Protein AF-A0A074WGR1-F1 (afdb_monomer_lite)

pLDDT: mean 73.25, std 24.52, range [24.06, 98.0]

InterPro domains:
  IPR010895 CHRD [PF07452] (72-210)
  IPR010895 CHRD [SM00754] (67-211)

Foldseek 3Di:
DDPDDPDDDDCPPPCPDDDDPPFPPPPPLQDAPVPGPVPPPLCPFPAQPPDQPQQPPPVPDPDTFSDKFWWKWAQQQFDDFLHGDGAAPPKIKIWIWGHDQVQLKIWIKIKIAQDDADFDALWPGFKFKAFAARSGGGAGQAHFDWFPDPDPRMGIGTDMDHDPHFGRHDRPRHGSNVVPGPVSCSRRQNRMKIFGAHPVGHSGNIITGRD

Structure (mmCIF, N/CA/C/O backbone):
data_AF-A0A074WGR1-F1
#
_entry.id   AF-A0A074WGR1-F1
#
loop_
_atom_site.group_PDB
_atom_site.id
_atom_site.type_symbol
_atom_site.label_atom_id
_atom_site.label_alt_id
_atom_site.label_comp_id
_atom_site.label_asym_id
_atom_site.label_entity_id
_atom_site.label_seq_id
_atom_site.pdbx_PDB_ins_code
_atom_site.Cartn_x
_atom_site.Cartn_y
_atom_site.Cartn_z
_atom_site.occupancy
_atom_site.B_iso_or_equiv
_atom_site.auth_seq_id
_atom_site.auth_comp_id
_atom_site.auth_asym_id
_atom_site.auth_atom_id
_atom_site.pdbx_PDB_model_num
ATOM 1 N N . GLY A 1 1 ? 25.697 9.527 23.028 1.00 27.89 1 GLY A N 1
ATOM 2 C CA . GLY A 1 1 ? 25.339 10.571 22.051 1.00 27.89 1 GLY A CA 1
ATOM 3 C C . GLY A 1 1 ? 25.754 10.076 20.689 1.00 27.89 1 GLY A C 1
ATOM 4 O O . GLY A 1 1 ? 26.792 9.446 20.611 1.00 27.89 1 GLY A O 1
ATOM 5 N N . GLY A 1 2 ? 25.001 10.224 19.618 1.00 27.83 2 GLY A N 1
ATOM 6 C CA . GLY A 1 2 ? 23.681 10.795 19.385 1.00 27.83 2 GLY A CA 1
ATOM 7 C C . GLY A 1 2 ? 23.315 10.339 17.971 1.00 27.83 2 GLY A C 1
ATOM 8 O O . GLY A 1 2 ? 24.198 10.235 17.124 1.00 27.83 2 GLY A O 1
ATOM 9 N N . TRP A 1 3 ? 22.060 9.971 17.734 1.00 24.06 3 TRP A N 1
ATOM 10 C CA . TRP A 1 3 ? 21.602 9.656 16.385 1.00 24.06 3 TRP A CA 1
ATOM 11 C C . TRP A 1 3 ? 21.526 10.970 15.611 1.00 24.06 3 TRP A C 1
ATOM 13 O O . TRP A 1 3 ? 20.711 11.831 15.940 1.00 24.06 3 TRP A O 1
ATOM 23 N N . GLU A 1 4 ? 22.416 11.156 14.639 1.00 27.33 4 GLU A N 1
ATOM 24 C CA . GLU A 1 4 ? 22.360 12.314 13.756 1.00 27.33 4 GLU A CA 1
ATOM 25 C C . GLU A 1 4 ? 21.139 12.192 12.840 1.00 27.33 4 GLU A C 1
ATOM 27 O O . GLU A 1 4 ? 20.970 11.237 12.082 1.00 27.33 4 GLU A O 1
ATOM 32 N N . SER A 1 5 ? 20.260 13.183 12.967 1.00 27.39 5 SER A N 1
ATOM 33 C CA . SER A 1 5 ? 19.140 13.456 12.078 1.00 27.39 5 SER A CA 1
ATOM 34 C C . SER A 1 5 ? 19.635 13.577 10.635 1.00 27.39 5 SER A C 1
ATOM 36 O O . SER A 1 5 ? 20.282 14.567 10.282 1.00 27.39 5 SER A O 1
ATOM 38 N N . ILE A 1 6 ? 19.283 12.614 9.778 1.00 32.25 6 ILE A N 1
ATOM 39 C CA . ILE A 1 6 ? 19.408 12.784 8.327 1.00 32.25 6 ILE A CA 1
ATOM 40 C C . ILE A 1 6 ? 18.452 13.907 7.931 1.00 32.25 6 ILE A C 1
ATOM 42 O O . ILE A 1 6 ? 17.230 13.765 7.947 1.00 32.25 6 ILE A O 1
ATOM 46 N N . THR A 1 7 ? 19.039 15.054 7.616 1.00 26.03 7 THR A N 1
ATOM 47 C CA . THR A 1 7 ? 18.311 16.231 7.157 1.00 26.03 7 THR A CA 1
ATOM 48 C C . THR A 1 7 ? 18.199 16.118 5.644 1.00 26.03 7 THR A C 1
ATOM 50 O O . THR A 1 7 ? 19.212 16.143 4.947 1.00 26.03 7 THR A O 1
ATOM 53 N N . TYR A 1 8 ? 16.982 15.962 5.123 1.00 29.75 8 TYR A N 1
ATOM 54 C CA . TYR A 1 8 ? 16.767 15.996 3.677 1.00 29.75 8 TYR A CA 1
ATOM 55 C C . TYR A 1 8 ? 17.061 17.410 3.141 1.00 29.75 8 TYR A C 1
ATOM 57 O O . TYR A 1 8 ? 16.648 18.390 3.773 1.00 29.75 8 TYR A O 1
ATOM 65 N N . PRO A 1 9 ? 17.757 17.553 1.996 1.00 27.28 9 PRO A N 1
ATOM 66 C CA . PRO A 1 9 ? 18.053 18.858 1.419 1.00 27.28 9 PRO A CA 1
ATOM 67 C C . PRO A 1 9 ? 16.773 19.650 1.141 1.00 27.28 9 PRO A C 1
ATOM 69 O O . PRO A 1 9 ? 15.802 19.132 0.586 1.00 27.28 9 PRO A O 1
ATOM 72 N N . LYS A 1 10 ? 16.777 20.938 1.491 1.00 26.89 10 LYS A N 1
ATOM 73 C CA . LYS A 1 10 ? 15.697 21.867 1.140 1.00 26.89 10 LYS A CA 1
ATOM 74 C C . LYS A 1 10 ? 15.632 21.978 -0.392 1.00 26.89 10 LYS A C 1
ATOM 76 O O . LYS A 1 10 ? 16.552 22.522 -0.993 1.00 26.89 10 LYS A O 1
ATOM 81 N N . GLY A 1 11 ? 14.566 21.454 -1.006 1.00 31.55 11 GLY A N 1
ATOM 82 C CA . GLY A 1 11 ? 14.341 21.528 -2.460 1.00 31.55 11 GLY A CA 1
ATOM 83 C C . GLY A 1 11 ? 14.111 20.198 -3.191 1.00 31.55 11 GLY A C 1
ATOM 84 O O . GLY A 1 11 ? 13.934 20.220 -4.405 1.00 31.55 11 GLY A O 1
ATOM 85 N N . THR A 1 12 ? 14.040 19.054 -2.501 1.00 36.59 12 THR A N 1
ATOM 86 C CA . THR A 1 12 ? 13.835 17.717 -3.110 1.00 36.59 12 THR A CA 1
ATOM 87 C C . THR A 1 12 ? 12.481 17.488 -3.805 1.00 36.59 12 THR A C 1
ATOM 89 O O . THR A 1 12 ? 12.245 16.398 -4.312 1.00 36.59 12 THR A O 1
ATOM 92 N N . GLY A 1 13 ? 11.611 18.501 -3.884 1.00 32.47 13 GLY A N 1
ATOM 93 C CA . GLY A 1 13 ? 10.367 18.465 -4.666 1.00 32.47 13 GLY A CA 1
ATOM 94 C C . GLY A 1 13 ? 10.268 19.516 -5.778 1.00 32.47 13 GLY A C 1
ATOM 95 O O . GLY A 1 13 ? 9.250 19.564 -6.454 1.00 32.47 13 GLY A O 1
ATOM 96 N N . ALA A 1 14 ? 11.277 20.376 -5.968 1.00 28.50 14 ALA A N 1
ATOM 97 C CA . ALA A 1 14 ? 11.154 21.551 -6.843 1.00 28.50 14 ALA A CA 1
ATOM 98 C C . ALA A 1 14 ? 11.773 21.386 -8.244 1.00 28.50 14 ALA A C 1
ATOM 100 O O . ALA A 1 14 ? 11.631 22.284 -9.062 1.00 28.50 14 ALA A O 1
ATOM 101 N N . ASN A 1 15 ? 12.437 20.262 -8.536 1.00 29.91 15 ASN A N 1
ATOM 102 C CA . ASN A 1 15 ? 13.003 19.961 -9.859 1.00 29.91 15 ASN A CA 1
ATOM 103 C C . ASN A 1 15 ? 12.847 18.470 -10.219 1.00 29.91 15 ASN A C 1
ATOM 105 O O . ASN A 1 15 ? 13.778 17.838 -10.720 1.00 29.91 15 ASN A O 1
ATOM 109 N N . LEU A 1 16 ? 11.681 17.877 -9.936 1.00 33.62 16 LEU A N 1
ATOM 110 C CA . LEU A 1 16 ? 11.299 16.625 -10.591 1.00 33.62 16 LEU A CA 1
ATOM 111 C C . LEU A 1 16 ? 10.987 16.976 -12.046 1.00 33.62 16 LEU A C 1
ATOM 113 O O . LEU A 1 16 ? 9.959 17.581 -12.337 1.00 33.62 16 LEU A O 1
ATOM 117 N N . HIS A 1 17 ? 11.964 16.687 -12.907 1.00 32.12 17 HIS A N 1
ATOM 118 C CA . HIS A 1 17 ? 11.914 16.842 -14.354 1.00 32.12 17 HIS A CA 1
ATOM 119 C C . HIS A 1 17 ? 10.542 16.458 -14.912 1.00 32.12 17 HIS A C 1
ATOM 121 O O . HIS A 1 17 ? 9.972 15.442 -14.513 1.00 32.12 17 HIS A O 1
ATOM 127 N N . GLU A 1 18 ? 10.058 17.285 -15.838 1.00 34.41 18 GLU A N 1
ATOM 128 C CA . GLU A 1 18 ? 8.850 17.069 -16.629 1.00 34.41 18 GLU A CA 1
ATOM 129 C C . GLU A 1 18 ? 8.674 15.588 -16.984 1.00 34.41 18 GLU A C 1
ATOM 131 O O . GLU A 1 18 ? 9.585 14.938 -17.510 1.00 34.41 18 GLU A O 1
ATOM 136 N N . TYR A 1 19 ? 7.495 15.061 -16.655 1.00 33.12 19 TYR A N 1
ATOM 137 C CA . TYR A 1 19 ? 7.095 13.709 -17.010 1.00 33.12 19 TYR A CA 1
ATOM 138 C C . TYR A 1 19 ? 7.294 13.483 -18.520 1.00 33.12 19 TYR A C 1
ATOM 140 O O . TYR A 1 19 ? 7.014 14.378 -19.321 1.00 33.12 19 TYR A O 1
ATOM 148 N N . PRO A 1 20 ? 7.740 12.292 -18.960 1.00 32.25 20 PRO A N 1
ATOM 149 C CA . PRO A 1 20 ? 7.649 11.931 -20.366 1.00 32.25 20 PRO A CA 1
ATOM 150 C C . PRO A 1 20 ? 6.196 12.073 -20.822 1.00 32.25 20 PRO A C 1
ATOM 152 O O . PRO A 1 20 ? 5.297 11.493 -20.198 1.00 32.25 20 PRO A O 1
ATOM 155 N N . LYS A 1 21 ? 5.978 12.823 -21.909 1.00 31.09 21 LYS A N 1
ATOM 156 C CA . LYS A 1 21 ? 4.638 13.088 -22.442 1.00 31.09 21 LYS A CA 1
ATOM 157 C C . LYS A 1 21 ? 3.818 11.798 -22.547 1.00 31.09 21 LYS A C 1
ATOM 159 O O . LYS A 1 21 ? 4.234 10.860 -23.227 1.00 31.09 21 LYS A O 1
ATOM 164 N N . GLY A 1 22 ? 2.669 11.749 -21.871 1.00 33.59 22 GLY A N 1
ATOM 165 C CA . GLY A 1 22 ? 1.785 10.574 -21.823 1.00 33.59 22 GLY A CA 1
ATOM 166 C C . GLY A 1 22 ? 2.019 9.569 -20.680 1.00 33.59 22 GLY A C 1
ATOM 167 O O . GLY A 1 22 ? 1.288 8.581 -20.600 1.00 33.59 22 GLY A O 1
ATOM 168 N N . THR A 1 23 ? 2.964 9.808 -19.764 1.00 36.94 23 THR A N 1
ATOM 169 C CA . THR A 1 23 ? 3.148 9.005 -18.536 1.00 36.94 23 THR A CA 1
ATOM 170 C C . THR A 1 23 ? 2.839 9.853 -17.303 1.00 36.94 23 THR A C 1
ATOM 172 O O . THR A 1 23 ? 3.484 10.860 -17.062 1.00 36.94 23 THR A O 1
ATOM 175 N N . GLY A 1 24 ? 1.797 9.507 -16.541 1.00 37.84 24 GLY A N 1
ATOM 176 C CA . GLY A 1 24 ? 1.377 10.278 -15.357 1.00 37.84 24 GLY A CA 1
ATOM 177 C C . GLY A 1 24 ? 0.663 11.613 -15.642 1.00 37.84 24 GLY A C 1
ATOM 178 O O . GLY A 1 24 ? -0.174 12.008 -14.844 1.00 37.84 24 GLY A O 1
ATOM 179 N N . GLU A 1 25 ? 0.879 12.250 -16.798 1.00 34.62 25 GLU A N 1
ATOM 180 C CA . GLU A 1 25 ? 0.178 13.484 -17.224 1.00 34.62 25 GLU A CA 1
ATOM 181 C C . GLU A 1 25 ? -1.335 13.302 -17.454 1.00 34.62 25 GLU A C 1
ATOM 183 O O . GLU A 1 25 ? -2.096 14.263 -17.396 1.00 34.62 25 GLU A O 1
ATOM 188 N N . ASN A 1 26 ? -1.774 12.061 -17.695 1.00 32.56 26 ASN A N 1
ATOM 189 C CA . ASN A 1 26 ? -3.186 11.686 -17.840 1.00 32.56 26 ASN A CA 1
ATOM 190 C C . ASN A 1 26 ? -3.789 11.092 -16.558 1.00 32.56 26 ASN A C 1
ATOM 192 O O . ASN A 1 26 ? -4.922 10.606 -16.592 1.00 32.56 26 ASN A O 1
ATOM 196 N N . LEU A 1 27 ? -3.079 11.136 -15.421 1.00 36.38 27 LEU A N 1
ATOM 197 C CA . LEU A 1 27 ? -3.757 11.097 -14.128 1.00 36.38 27 LEU A CA 1
ATOM 198 C C . LEU A 1 27 ? -4.458 12.449 -14.002 1.00 36.38 27 LEU A C 1
ATOM 200 O O . LEU A 1 27 ? -3.957 13.358 -13.345 1.00 36.38 27 LEU A O 1
ATOM 204 N N . HIS A 1 28 ? -5.578 12.598 -14.722 1.00 30.95 28 HIS A N 1
ATOM 205 C CA . HIS A 1 28 ? -6.502 13.701 -14.527 1.00 30.95 28 HIS A CA 1
ATOM 206 C C . HIS A 1 28 ? -6.636 13.901 -13.021 1.00 30.95 28 HIS A C 1
ATOM 208 O O . HIS A 1 28 ? -6.731 12.907 -12.291 1.00 30.95 28 HIS A O 1
ATOM 214 N N . GLU A 1 29 ? -6.643 15.156 -12.560 1.00 36.91 29 GLU A N 1
ATOM 215 C CA . GLU A 1 29 ? -7.228 15.463 -11.259 1.00 36.91 29 GLU A CA 1
ATOM 216 C C . GLU A 1 29 ? -8.460 14.576 -11.121 1.00 36.91 29 GLU A C 1
ATOM 218 O O . GLU A 1 29 ? -9.365 14.634 -11.961 1.00 36.91 29 GLU A O 1
ATOM 223 N N . TYR A 1 30 ? -8.424 13.649 -10.160 1.00 38.25 30 TYR A N 1
ATOM 224 C CA . TYR A 1 30 ? -9.552 12.767 -9.927 1.00 38.25 30 TYR A CA 1
ATOM 225 C C . TYR A 1 30 ? -10.650 13.676 -9.402 1.00 38.25 30 TYR A C 1
ATOM 227 O O . TYR A 1 30 ? -10.734 13.959 -8.204 1.00 38.25 30 TYR A O 1
ATOM 235 N N . ASN A 1 31 ? -11.441 14.206 -10.333 1.00 34.22 31 ASN A N 1
ATOM 236 C CA . ASN A 1 31 ? -12.617 14.981 -10.030 1.00 34.22 31 ASN A CA 1
ATOM 237 C C . ASN A 1 31 ? -13.446 14.098 -9.120 1.00 34.22 31 ASN A C 1
ATOM 239 O O . ASN A 1 31 ? -13.766 12.957 -9.471 1.00 34.22 31 ASN A O 1
ATOM 243 N N . ALA A 1 32 ? -13.706 14.600 -7.915 1.00 31.77 32 ALA A N 1
ATOM 244 C CA . ALA A 1 32 ? -14.539 13.870 -6.989 1.00 31.77 32 ALA A CA 1
ATOM 245 C C . ALA A 1 32 ? -15.850 13.521 -7.719 1.00 31.77 32 ALA A C 1
ATOM 247 O O . ALA A 1 32 ? -16.348 14.348 -8.495 1.00 31.77 32 ALA A O 1
ATOM 248 N N . PRO A 1 33 ? -16.404 12.315 -7.519 1.00 38.00 33 PRO A N 1
ATOM 249 C CA . PRO A 1 33 ? -17.689 11.964 -8.107 1.00 38.00 33 PRO A CA 1
ATOM 250 C C . PRO A 1 33 ? -18.743 13.026 -7.742 1.00 38.00 33 PRO A C 1
ATOM 252 O O . PRO A 1 33 ? -18.585 13.704 -6.719 1.00 38.00 33 PRO A O 1
ATOM 255 N N . PRO A 1 34 ? -19.802 13.213 -8.554 1.00 35.00 34 PRO A N 1
ATOM 256 C CA . PRO A 1 34 ? -20.826 14.220 -8.284 1.00 35.00 34 PRO A CA 1
ATOM 257 C C . PRO A 1 34 ? -21.348 14.114 -6.841 1.00 35.00 34 PRO A C 1
ATOM 259 O O . PRO A 1 34 ? -21.958 13.112 -6.488 1.00 35.00 34 PRO A O 1
ATOM 262 N N . GLY A 1 35 ? -21.082 15.135 -6.013 1.00 39.84 35 GLY A N 1
ATOM 263 C CA .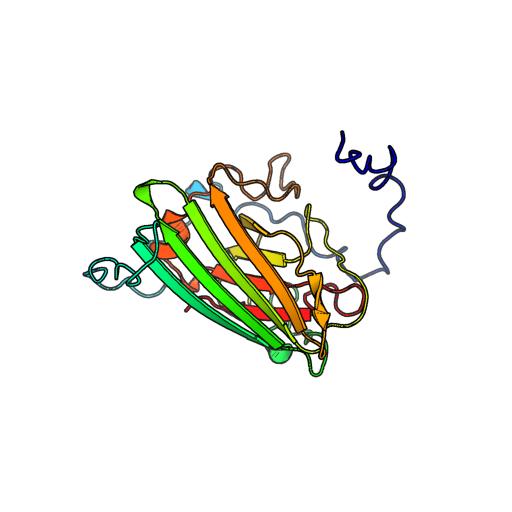 GLY A 1 35 ? -21.409 15.153 -4.576 1.00 39.84 35 GLY A CA 1
ATOM 264 C C . GLY A 1 35 ? -20.225 14.944 -3.612 1.00 39.84 35 GLY A C 1
ATOM 265 O O . GLY A 1 35 ? -20.403 15.012 -2.398 1.00 39.84 35 GLY A O 1
ATOM 266 N N . GLY A 1 36 ? -19.007 14.737 -4.119 1.00 42.28 36 GLY A N 1
ATOM 267 C CA . GLY A 1 36 ? -17.807 14.514 -3.308 1.00 42.28 36 GLY A CA 1
ATOM 268 C C . GLY A 1 36 ? -17.636 13.055 -2.871 1.00 42.28 36 GLY A C 1
ATOM 269 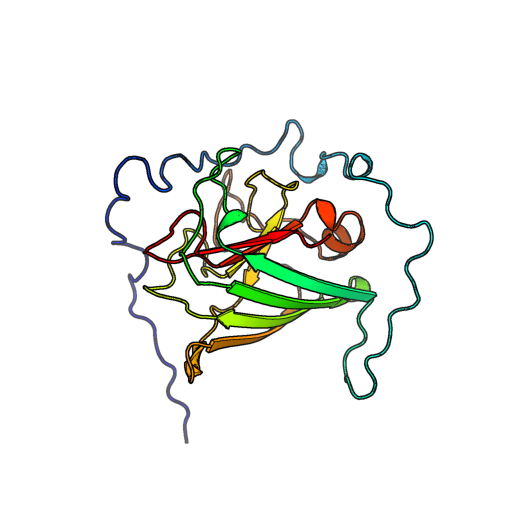O O . GLY A 1 36 ? -18.562 12.253 -2.949 1.00 42.28 36 GLY A O 1
ATOM 270 N N . TRP A 1 37 ? -16.456 12.687 -2.367 1.00 42.66 37 TRP A N 1
ATOM 271 C CA . TRP A 1 37 ? -16.169 11.306 -1.936 1.00 42.66 37 TRP A CA 1
ATOM 272 C C . TRP A 1 37 ? -17.106 10.801 -0.825 1.00 42.66 37 TRP A C 1
ATOM 274 O O . TRP A 1 37 ? -17.446 9.628 -0.795 1.00 42.66 37 TRP A O 1
ATOM 284 N N . GLY A 1 38 ? -17.625 11.695 0.023 1.00 44.56 38 GLY A N 1
ATOM 285 C CA . GLY A 1 38 ? -18.628 11.348 1.038 1.00 44.56 38 GLY A CA 1
ATOM 286 C C . GLY A 1 38 ? -20.019 10.992 0.489 1.00 44.56 38 GLY A C 1
ATOM 287 O O . GLY A 1 38 ? -20.862 10.541 1.257 1.00 44.56 38 GLY A O 1
ATOM 288 N N . SER A 1 39 ? -20.269 11.200 -0.809 1.00 43.16 39 SER A N 1
ATOM 289 C CA . SER A 1 39 ? -21.547 10.900 -1.476 1.00 43.16 39 SER A CA 1
ATOM 290 C C . SER A 1 39 ? -21.542 9.593 -2.271 1.00 43.16 39 SER A C 1
ATOM 292 O O . SER A 1 39 ? -22.579 9.194 -2.803 1.00 43.16 39 SER A O 1
ATOM 294 N N . VAL A 1 40 ? -20.389 8.919 -2.361 1.00 45.03 40 VAL A N 1
ATOM 295 C CA . VAL A 1 40 ? -20.292 7.619 -3.025 1.00 45.03 40 VAL A CA 1
ATOM 296 C C . VAL A 1 40 ? -21.126 6.616 -2.234 1.00 45.03 40 VAL A C 1
ATOM 298 O O . VAL A 1 40 ? -20.909 6.396 -1.045 1.00 45.03 40 VAL A O 1
ATOM 301 N N . ASP A 1 41 ? -22.106 6.008 -2.898 1.00 50.34 41 ASP A N 1
ATOM 302 C CA . ASP A 1 41 ? -22.917 4.948 -2.309 1.00 50.34 41 ASP A CA 1
ATOM 303 C C . ASP A 1 41 ? -22.111 3.642 -2.258 1.00 50.34 41 ASP A C 1
ATOM 305 O O . ASP A 1 41 ? -22.173 2.787 -3.146 1.00 50.34 41 ASP A O 1
ATOM 309 N N . TYR A 1 42 ? -21.332 3.507 -1.186 1.00 47.16 42 TYR A N 1
ATOM 310 C CA . TYR A 1 42 ? -20.487 2.352 -0.887 1.00 47.16 42 TYR A CA 1
ATOM 311 C C . TYR A 1 42 ? -21.265 1.039 -0.695 1.00 47.16 42 TYR A C 1
ATOM 313 O O . TYR A 1 42 ? -20.643 -0.013 -0.575 1.00 47.16 42 TYR A O 1
ATOM 321 N N . SER A 1 43 ? -22.605 1.071 -0.687 1.00 43.91 43 SER A N 1
ATOM 322 C CA . SER A 1 43 ? -23.456 -0.120 -0.555 1.00 43.91 43 SER A CA 1
ATOM 323 C C . SER A 1 43 ? -23.661 -0.896 -1.865 1.00 43.91 43 SER A C 1
ATOM 325 O O . SER A 1 43 ? -24.240 -1.981 -1.849 1.00 43.91 43 SER A O 1
ATOM 327 N N . LYS A 1 44 ? -23.170 -0.370 -3.000 1.00 43.81 44 LYS A N 1
ATOM 328 C CA . LYS A 1 44 ? -23.286 -1.007 -4.328 1.00 43.81 44 LYS A CA 1
ATOM 329 C C . LYS A 1 44 ? -22.084 -1.871 -4.737 1.00 43.81 44 LYS A C 1
ATOM 331 O O . LYS A 1 44 ? -22.145 -2.527 -5.776 1.00 43.81 44 LYS A O 1
ATOM 336 N N . GLY A 1 45 ? -21.015 -1.904 -3.937 1.00 39.12 45 GLY A N 1
ATOM 337 C CA . GLY A 1 45 ? -20.021 -2.983 -3.982 1.00 39.12 45 GLY A CA 1
ATOM 338 C C . GLY A 1 45 ? -20.614 -4.236 -3.338 1.00 39.12 45 GLY A C 1
ATOM 339 O O . GLY A 1 45 ? -21.379 -4.109 -2.386 1.00 39.12 45 GLY A O 1
ATOM 340 N N . GLY A 1 46 ? -20.333 -5.423 -3.888 1.00 40.44 46 GLY A N 1
ATOM 341 C CA . GLY A 1 46 ? -20.936 -6.692 -3.458 1.00 40.44 46 GLY A CA 1
ATOM 342 C C . GLY A 1 46 ? -21.048 -6.817 -1.935 1.00 40.44 46 GLY A C 1
ATOM 343 O O . GLY A 1 46 ? -20.109 -6.487 -1.216 1.00 40.44 46 GLY A O 1
ATOM 344 N N . ALA A 1 47 ? -22.225 -7.246 -1.471 1.00 34.28 47 ALA A N 1
ATOM 345 C CA . ALA A 1 47 ? -22.638 -7.186 -0.074 1.00 34.28 47 ALA A CA 1
ATOM 346 C C . ALA A 1 47 ? -21.540 -7.637 0.906 1.00 34.28 47 ALA A C 1
ATOM 348 O O . ALA A 1 47 ? -21.044 -8.763 0.829 1.00 34.28 47 ALA A O 1
ATOM 349 N N . ALA A 1 48 ? -21.216 -6.763 1.862 1.00 38.56 48 ALA A N 1
ATOM 350 C CA . ALA A 1 48 ? -20.423 -7.119 3.028 1.00 38.56 48 ALA A CA 1
ATOM 351 C C . ALA A 1 48 ? -21.099 -8.285 3.784 1.00 38.56 48 ALA A C 1
ATOM 353 O O . ALA A 1 48 ? -22.331 -8.312 3.896 1.00 38.56 48 ALA A O 1
ATOM 354 N N . PRO A 1 49 ? -20.339 -9.262 4.311 1.00 36.22 49 PRO A N 1
ATOM 355 C CA . PRO A 1 49 ? -20.916 -10.362 5.073 1.00 36.22 49 PRO A CA 1
ATOM 356 C C . PRO A 1 49 ? -21.670 -9.832 6.302 1.00 36.22 49 PRO A C 1
ATOM 358 O O . PRO A 1 49 ? -21.168 -8.992 7.043 1.00 36.22 49 PRO A O 1
ATOM 361 N N . ALA A 1 50 ? -22.876 -10.360 6.544 1.00 38.94 50 ALA A N 1
ATOM 362 C CA . ALA A 1 50 ? -23.796 -9.915 7.603 1.00 38.94 50 ALA A CA 1
ATOM 363 C C . ALA A 1 50 ? -23.254 -10.069 9.042 1.00 38.94 50 ALA A C 1
ATOM 365 O O . ALA A 1 50 ? -23.872 -9.595 9.995 1.00 38.94 50 ALA A O 1
ATOM 366 N N . LYS A 1 51 ? -22.107 -10.735 9.209 1.00 30.92 51 LYS A N 1
ATOM 367 C CA . LYS A 1 51 ? -21.321 -10.767 10.441 1.00 30.92 51 LYS A CA 1
ATOM 368 C C . LYS A 1 51 ? -19.842 -10.691 10.082 1.00 30.92 51 LYS A C 1
ATOM 370 O O . LYS A 1 51 ? -19.323 -11.606 9.443 1.00 30.92 51 LYS A O 1
ATOM 375 N N . CYS A 1 52 ? -19.169 -9.637 10.535 1.00 32.34 52 CYS A N 1
ATOM 376 C CA . CYS A 1 52 ? -17.717 -9.662 10.655 1.00 32.34 52 CYS A CA 1
ATOM 377 C C . CYS A 1 52 ? -17.372 -10.757 11.679 1.00 32.34 52 CYS A C 1
ATOM 379 O O . CYS A 1 52 ? -17.933 -10.729 12.780 1.00 32.34 52 CYS A O 1
ATOM 381 N N . PRO A 1 53 ? -16.532 -11.752 11.346 1.00 36.41 53 PRO A N 1
ATOM 382 C CA . PRO A 1 53 ? -16.031 -12.676 12.352 1.00 36.41 53 PRO A CA 1
ATOM 383 C C . PRO A 1 53 ? -15.332 -11.876 13.453 1.00 36.41 53 PRO A C 1
ATOM 385 O O . PRO A 1 53 ? -14.724 -10.840 13.186 1.00 36.41 53 PRO A O 1
ATOM 388 N N . GLU A 1 54 ? -15.456 -12.346 14.692 1.00 38.88 54 GLU A N 1
ATOM 389 C CA . GLU A 1 54 ? -14.767 -11.752 15.831 1.00 38.88 54 GLU A CA 1
ATOM 390 C C . GLU A 1 54 ? -13.273 -11.662 15.493 1.00 38.88 54 GLU A C 1
ATOM 392 O O . GLU A 1 54 ? -12.650 -12.670 15.152 1.00 38.88 54 GLU A O 1
ATOM 397 N N . ALA A 1 55 ? -12.749 -10.434 15.509 1.00 40.88 55 ALA A N 1
ATOM 398 C CA . ALA A 1 55 ? -11.347 -10.082 15.335 1.00 40.88 55 ALA A CA 1
ATOM 399 C C . ALA A 1 55 ? -10.421 -11.183 15.879 1.00 40.88 55 ALA A C 1
ATOM 401 O O . ALA A 1 55 ? -10.312 -11.317 17.105 1.00 40.88 55 ALA A O 1
ATOM 402 N N . PRO A 1 56 ? -9.739 -11.987 15.039 1.00 39.66 56 PRO A N 1
ATOM 403 C CA . PRO A 1 56 ? -8.807 -12.957 15.572 1.00 39.66 56 PRO A CA 1
ATOM 404 C C . PRO A 1 56 ? -7.680 -12.177 16.249 1.00 39.66 56 PRO A C 1
ATOM 406 O O . PRO A 1 56 ? -6.885 -11.491 15.599 1.00 39.66 56 PRO A O 1
ATOM 409 N N . LYS A 1 57 ? -7.600 -12.270 17.582 1.00 42.81 57 LYS A N 1
ATOM 410 C CA . LYS A 1 57 ? -6.373 -11.935 18.301 1.00 42.81 57 LYS A CA 1
ATOM 411 C C . LYS A 1 57 ? -5.290 -12.830 17.711 1.00 42.81 57 LYS A C 1
ATOM 413 O O . LYS A 1 57 ? -5.289 -14.033 17.963 1.00 42.81 57 LYS A O 1
ATOM 418 N N . MET A 1 58 ? -4.382 -12.270 16.913 1.00 44.38 58 MET A N 1
ATOM 419 C CA . MET A 1 58 ? -3.156 -12.982 16.573 1.00 44.38 58 MET A CA 1
ATOM 420 C C . MET A 1 58 ? -2.471 -13.322 17.896 1.00 44.38 58 MET A C 1
ATOM 422 O O . MET A 1 58 ? -2.098 -12.418 18.646 1.00 44.38 58 MET A O 1
ATOM 426 N N . ALA A 1 59 ? -2.375 -14.612 18.220 1.00 40.44 59 ALA A N 1
ATOM 427 C CA . ALA A 1 59 ? -1.755 -15.063 19.457 1.00 40.44 59 ALA A CA 1
ATOM 428 C C . ALA A 1 59 ? -0.338 -14.467 19.558 1.00 40.44 59 ALA A C 1
ATOM 430 O O . ALA A 1 59 ? 0.499 -14.707 18.692 1.00 40.44 59 ALA A O 1
ATOM 431 N N . GLY A 1 60 ? -0.099 -13.643 20.585 1.00 43.72 60 GLY A N 1
ATOM 432 C CA . GLY A 1 60 ? 1.178 -12.951 20.803 1.00 43.72 60 GLY A CA 1
ATOM 433 C C . GLY A 1 60 ? 1.301 -11.535 20.216 1.00 43.72 60 GLY A C 1
ATOM 434 O O . GLY A 1 60 ? 2.338 -10.908 20.413 1.00 43.72 60 GLY A O 1
ATOM 435 N N . SER A 1 61 ? 0.280 -10.996 19.540 1.00 47.69 61 SER A N 1
ATOM 436 C CA . SER A 1 61 ? 0.266 -9.589 19.107 1.00 47.69 61 SER A CA 1
ATOM 437 C C . SER A 1 61 ? -0.197 -8.669 20.249 1.00 47.69 61 SER A C 1
ATOM 439 O O . SER A 1 61 ? -1.248 -8.935 20.837 1.00 47.69 61 SER A O 1
ATOM 441 N N . PRO A 1 62 ? 0.508 -7.558 20.550 1.00 56.31 62 PRO A N 1
ATOM 442 C CA . PRO A 1 62 ? 0.002 -6.540 21.475 1.00 56.31 62 PRO A CA 1
ATOM 443 C C . PRO A 1 62 ? -1.169 -5.734 20.876 1.00 56.31 62 PRO A C 1
ATOM 445 O O . PRO A 1 62 ? -1.799 -4.950 21.582 1.00 56.31 62 PRO A O 1
ATOM 448 N N . PHE A 1 63 ? -1.468 -5.921 19.585 1.00 61.78 63 PHE A N 1
ATOM 449 C CA . PHE A 1 63 ? -2.523 -5.221 18.856 1.00 61.78 63 PHE A CA 1
ATOM 450 C C . PHE A 1 63 ? -3.736 -6.126 18.624 1.00 61.78 63 PHE A C 1
ATOM 452 O O . PHE A 1 63 ? -3.591 -7.281 18.213 1.00 61.78 63 PHE A O 1
ATOM 459 N N . THR A 1 64 ? -4.932 -5.575 18.841 1.00 71.38 64 THR A N 1
ATOM 460 C CA . THR A 1 64 ? -6.203 -6.182 18.418 1.00 71.38 64 THR A CA 1
ATOM 461 C C . THR A 1 64 ? -6.576 -5.604 17.060 1.00 71.38 64 THR A C 1
ATOM 463 O O . THR A 1 64 ? -6.585 -4.383 16.915 1.00 71.38 64 THR A O 1
ATOM 466 N N . PHE A 1 65 ? -6.877 -6.456 16.083 1.00 80.81 65 PHE A N 1
ATOM 467 C CA . PHE A 1 65 ? -7.250 -6.046 14.730 1.00 80.81 65 PHE A CA 1
ATOM 468 C C . PHE A 1 65 ? -8.678 -6.483 14.426 1.00 80.81 65 PHE A C 1
ATOM 470 O O . PHE A 1 65 ? -8.992 -7.660 14.558 1.00 80.81 65 PHE A O 1
ATOM 477 N N . THR A 1 66 ? -9.520 -5.548 14.002 1.00 83.88 66 THR A N 1
ATOM 478 C CA . THR A 1 66 ? -10.900 -5.780 13.565 1.00 83.88 66 THR A CA 1
ATOM 479 C C . THR A 1 66 ? -10.966 -6.567 12.256 1.00 83.88 66 THR A C 1
ATOM 481 O O . THR A 1 66 ? -11.921 -7.310 12.040 1.00 83.88 66 THR A O 1
ATOM 484 N N . SER A 1 67 ? -9.933 -6.480 11.412 1.00 83.94 67 SER A N 1
ATOM 485 C CA . SER A 1 67 ? -9.837 -7.236 10.161 1.00 83.94 67 SER A CA 1
ATOM 486 C C . SER A 1 67 ? -8.389 -7.465 9.719 1.00 83.94 67 SER A C 1
ATOM 488 O O . SER A 1 67 ? -7.467 -6.760 10.139 1.00 83.94 67 SER A O 1
ATOM 490 N N . TYR A 1 68 ? -8.196 -8.466 8.853 1.00 86.75 68 TYR A N 1
ATOM 491 C CA . TYR A 1 68 ? -6.917 -8.760 8.208 1.00 86.75 68 TYR A CA 1
ATOM 492 C C . TYR A 1 68 ? -7.109 -9.004 6.715 1.00 86.75 68 TYR A C 1
ATOM 494 O O . TYR A 1 68 ? -8.065 -9.664 6.309 1.00 86.75 68 TYR A O 1
ATOM 502 N N . TYR A 1 69 ? -6.152 -8.532 5.922 1.00 89.12 69 TYR A N 1
ATOM 503 C CA . TYR A 1 69 ? -6.115 -8.705 4.476 1.00 89.12 69 TYR A CA 1
ATOM 504 C C . TYR A 1 69 ? -4.736 -9.192 4.044 1.00 89.12 69 TYR A C 1
ATOM 506 O O . TYR A 1 69 ? -3.710 -8.702 4.520 1.00 89.12 69 TYR A O 1
ATOM 514 N N . GLU A 1 70 ? -4.716 -10.146 3.120 1.00 91.75 70 GLU A N 1
ATOM 515 C CA . GLU A 1 70 ? -3.510 -10.556 2.409 1.00 91.75 70 GLU A CA 1
ATOM 516 C C . GLU A 1 70 ? -3.705 -10.260 0.924 1.00 91.75 70 GLU A C 1
ATOM 518 O O . GLU A 1 70 ? -4.511 -10.899 0.251 1.00 91.75 70 GLU A O 1
ATOM 523 N N . VAL A 1 71 ? -2.957 -9.285 0.414 1.00 93.19 71 VAL A N 1
ATOM 524 C CA . VAL A 1 71 ? -3.025 -8.869 -0.985 1.00 93.19 71 VAL A CA 1
ATOM 525 C C . VAL A 1 71 ? -1.842 -9.443 -1.739 1.00 93.19 71 VAL A C 1
ATOM 527 O O . VAL A 1 71 ? -0.686 -9.146 -1.424 1.00 93.19 71 VAL A O 1
ATOM 530 N N . LYS A 1 72 ? -2.141 -10.234 -2.768 1.00 92.50 72 LYS A N 1
ATOM 531 C CA . LYS A 1 72 ? -1.155 -10.729 -3.729 1.00 92.50 72 LYS A CA 1
ATOM 532 C C . LYS A 1 72 ? -1.152 -9.799 -4.931 1.00 92.50 72 LYS A C 1
ATOM 534 O O . LYS A 1 72 ? -2.065 -9.830 -5.756 1.00 92.50 72 LYS A O 1
ATOM 539 N N . ALA A 1 73 ? -0.136 -8.952 -4.991 1.00 95.56 73 ALA A N 1
ATOM 540 C CA . ALA A 1 73 ? 0.022 -7.972 -6.044 1.00 95.56 73 ALA A CA 1
ATOM 541 C C . ALA A 1 73 ? 0.912 -8.524 -7.156 1.00 95.56 73 ALA A C 1
ATOM 543 O O . ALA A 1 73 ? 2.001 -9.043 -6.896 1.00 95.56 73 ALA A O 1
ATOM 544 N N . THR A 1 74 ? 0.466 -8.397 -8.400 1.00 94.81 74 THR A N 1
ATOM 545 C CA . THR A 1 74 ? 1.208 -8.880 -9.566 1.00 94.81 74 THR A CA 1
ATOM 546 C C . THR A 1 74 ? 1.240 -7.826 -10.676 1.00 94.81 74 THR A C 1
ATOM 548 O O . THR A 1 74 ? 0.418 -6.904 -10.680 1.00 94.81 74 THR A O 1
ATOM 551 N N . PRO A 1 75 ? 2.205 -7.903 -11.608 1.00 93.88 75 PRO A N 1
ATOM 552 C CA . PRO A 1 75 ? 2.348 -6.918 -12.676 1.00 93.88 75 PRO A CA 1
ATOM 553 C C . PRO A 1 75 ? 1.164 -6.912 -13.650 1.00 93.88 75 PRO A C 1
ATOM 555 O O . PRO A 1 75 ? 0.807 -5.866 -14.175 1.00 93.88 75 PRO A O 1
ATOM 558 N N . ASP A 1 76 ? 0.529 -8.055 -13.901 1.00 92.75 76 ASP A N 1
ATOM 559 C CA . ASP A 1 76 ? -0.588 -8.197 -14.847 1.00 92.75 76 ASP A CA 1
ATOM 560 C C . ASP A 1 76 ? -1.874 -7.483 -14.401 1.00 92.75 76 ASP A C 1
ATOM 562 O O . ASP A 1 76 ? -2.749 -7.218 -15.221 1.00 92.75 76 ASP A O 1
ATOM 566 N N . GLN A 1 77 ? -1.972 -7.113 -13.124 1.00 90.31 77 GLN A N 1
ATOM 567 C CA . GLN A 1 77 ? -3.124 -6.399 -12.573 1.00 90.31 77 GLN A CA 1
ATOM 568 C C . GLN A 1 77 ? -3.006 -4.871 -12.694 1.00 90.31 77 GLN A C 1
ATOM 570 O O . GLN A 1 77 ? -3.945 -4.161 -12.334 1.00 90.31 77 GLN A O 1
ATOM 575 N N . VAL A 1 78 ? -1.864 -4.347 -13.156 1.00 89.62 78 VAL A N 1
ATOM 576 C CA . VAL A 1 78 ? -1.605 -2.903 -13.228 1.00 89.62 78 VAL A CA 1
ATOM 577 C C . VAL A 1 78 ? -2.360 -2.269 -14.400 1.00 89.62 78 VAL A C 1
ATOM 579 O O . VAL A 1 78 ? -2.287 -2.728 -15.546 1.00 89.62 78 VAL A O 1
ATOM 582 N N . VAL A 1 79 ? -3.064 -1.177 -14.100 1.00 82.31 79 VAL A N 1
ATOM 583 C CA . VAL A 1 79 ? -3.882 -0.403 -15.040 1.00 82.31 79 VAL A CA 1
ATOM 584 C C . VAL A 1 79 ? -3.575 1.091 -14.921 1.00 82.31 79 VAL A C 1
ATOM 586 O O . VAL A 1 79 ? -3.198 1.572 -13.853 1.00 82.31 79 VAL A O 1
ATOM 589 N N . ASN A 1 80 ? -3.809 1.830 -16.003 1.00 81.75 80 ASN A N 1
ATOM 590 C CA . ASN A 1 80 ? -3.868 3.287 -16.021 1.00 81.75 80 ASN A CA 1
ATOM 591 C C . ASN A 1 80 ? -5.285 3.722 -16.426 1.00 81.75 80 ASN A C 1
ATOM 593 O O . ASN A 1 80 ? -5.713 3.491 -17.561 1.00 81.75 80 ASN A O 1
ATOM 597 N N . GLY A 1 81 ? -6.041 4.286 -15.483 1.00 83.12 81 GLY A N 1
ATOM 598 C CA . GLY A 1 81 ? -7.485 4.448 -15.627 1.00 83.12 81 GLY A CA 1
ATOM 599 C C . GLY A 1 81 ? -8.148 3.073 -15.619 1.00 83.12 81 GLY A C 1
ATOM 600 O O . GLY A 1 81 ? -8.139 2.390 -14.602 1.00 83.12 81 GLY A O 1
ATOM 601 N N . THR A 1 82 ? -8.689 2.646 -16.756 1.00 80.62 82 THR A N 1
ATOM 602 C CA . THR A 1 82 ? -9.225 1.285 -16.954 1.00 80.62 82 THR A CA 1
ATOM 603 C C . THR A 1 82 ? -8.418 0.469 -17.962 1.00 80.62 82 THR A C 1
ATOM 605 O O . THR A 1 82 ? -8.797 -0.650 -18.300 1.00 80.62 82 THR A O 1
ATOM 608 N N . THR A 1 83 ? -7.325 1.028 -18.483 1.00 82.00 83 THR A N 1
ATOM 609 C CA . THR A 1 83 ? -6.507 0.396 -19.520 1.00 82.00 83 THR A CA 1
ATOM 610 C C . THR A 1 83 ? -5.401 -0.431 -18.867 1.00 82.00 83 THR A C 1
ATOM 612 O O . THR A 1 83 ? -4.574 0.148 -18.161 1.00 82.00 83 THR A O 1
ATOM 615 N N . PRO A 1 84 ? -5.326 -1.754 -19.098 1.00 85.94 84 PRO A N 1
ATOM 616 C CA . PRO A 1 84 ? -4.201 -2.564 -18.640 1.00 85.94 84 PRO A CA 1
ATOM 617 C C . PRO A 1 84 ? -2.894 -2.082 -19.264 1.00 85.94 84 PRO A C 1
ATOM 619 O O . PRO A 1 84 ? -2.778 -1.997 -20.485 1.00 85.94 84 PRO A O 1
ATOM 622 N N . THR A 1 85 ? -1.905 -1.774 -18.430 1.00 87.88 85 THR A N 1
ATOM 623 C CA . THR A 1 85 ? -0.556 -1.398 -18.889 1.00 87.88 85 THR A CA 1
ATOM 624 C C . THR A 1 85 ? 0.453 -2.510 -18.655 1.00 87.88 85 THR A C 1
ATOM 626 O O . THR A 1 85 ? 1.504 -2.534 -19.290 1.00 87.88 85 THR A O 1
ATOM 629 N N . GLY A 1 86 ? 0.143 -3.416 -17.724 1.00 88.00 86 GLY A N 1
ATOM 630 C CA . GLY A 1 86 ? 1.150 -4.257 -17.102 1.00 88.00 86 GLY A CA 1
ATOM 631 C C . GLY A 1 86 ? 2.053 -3.446 -16.168 1.00 88.00 86 GLY A C 1
ATOM 632 O O . GLY A 1 86 ? 2.127 -2.215 -16.231 1.00 88.00 86 GLY A O 1
ATOM 633 N N . GLY A 1 87 ? 2.701 -4.163 -15.261 1.00 90.38 87 GLY A N 1
ATOM 634 C CA . GLY A 1 87 ? 3.671 -3.630 -14.319 1.00 90.38 87 GLY A CA 1
ATOM 635 C C . GLY A 1 87 ? 5.086 -4.095 -14.635 1.00 90.38 87 GLY A C 1
ATOM 636 O O . GLY A 1 87 ? 5.430 -4.463 -15.760 1.00 90.38 87 GLY A O 1
ATOM 637 N N . LEU A 1 88 ? 5.922 -4.136 -13.604 1.00 90.62 88 LEU A N 1
ATOM 638 C CA . LEU A 1 88 ? 7.305 -4.560 -13.732 1.00 90.62 88 LEU A CA 1
ATOM 639 C C . LEU A 1 88 ? 7.387 -6.087 -13.872 1.00 90.62 88 LEU A C 1
ATOM 641 O O . LEU A 1 88 ? 7.206 -6.820 -12.904 1.00 90.62 88 LEU A O 1
ATOM 645 N N . ALA A 1 89 ? 7.703 -6.576 -15.072 1.00 90.88 89 ALA A N 1
ATOM 646 C CA . ALA A 1 89 ? 7.790 -8.012 -15.342 1.00 90.88 89 ALA A CA 1
ATOM 647 C C . ALA A 1 89 ? 8.683 -8.754 -14.325 1.00 90.88 89 ALA A C 1
ATOM 649 O O . ALA A 1 89 ? 9.794 -8.307 -14.017 1.00 90.88 89 ALA A O 1
ATOM 650 N N . GLY A 1 90 ? 8.189 -9.888 -13.818 1.00 88.44 90 GLY A N 1
ATOM 651 C CA . GLY A 1 90 ? 8.873 -10.727 -12.826 1.00 88.44 90 GLY A CA 1
ATOM 652 C C . GLY A 1 90 ? 8.793 -10.233 -11.377 1.00 88.44 90 GLY A C 1
ATOM 653 O O . GLY A 1 90 ? 9.217 -10.965 -10.481 1.00 88.44 90 GLY A O 1
ATOM 654 N N . ALA A 1 91 ? 8.253 -9.035 -11.132 1.00 93.19 91 ALA A N 1
ATOM 655 C CA . ALA A 1 91 ? 7.995 -8.548 -9.783 1.00 93.19 91 ALA A CA 1
ATOM 656 C C . ALA A 1 91 ? 6.725 -9.171 -9.192 1.00 93.19 91 ALA A C 1
ATOM 658 O O . ALA A 1 91 ? 5.823 -9.584 -9.918 1.00 93.19 91 ALA A O 1
ATOM 659 N N . SER A 1 92 ? 6.638 -9.217 -7.869 1.00 93.88 92 SER A N 1
ATOM 660 C CA . SER A 1 92 ? 5.404 -9.538 -7.145 1.00 93.88 92 SER A CA 1
ATOM 661 C C . SER A 1 92 ? 5.395 -8.836 -5.792 1.00 93.88 92 SER A C 1
ATOM 663 O O . SER A 1 92 ? 6.436 -8.400 -5.303 1.00 93.88 92 SER A O 1
ATOM 665 N N . GLY A 1 93 ? 4.218 -8.685 -5.197 1.00 94.69 93 GLY A N 1
ATOM 666 C CA . GLY A 1 93 ? 4.051 -8.064 -3.891 1.00 94.69 93 GLY A CA 1
ATOM 667 C C . GLY A 1 93 ? 3.145 -8.883 -2.984 1.00 94.69 93 GLY A C 1
ATOM 668 O O . GLY A 1 93 ? 2.171 -9.482 -3.439 1.00 94.69 93 GLY A O 1
ATOM 669 N N . LEU A 1 94 ? 3.462 -8.882 -1.696 1.00 93.75 94 LEU A N 1
ATOM 670 C CA . LEU A 1 94 ? 2.648 -9.456 -0.638 1.00 93.75 94 LEU A CA 1
ATOM 671 C C . LEU A 1 94 ? 2.402 -8.384 0.420 1.00 93.75 94 LEU A C 1
ATOM 673 O O . LEU A 1 94 ? 3.322 -7.990 1.132 1.00 93.75 94 LEU A O 1
ATOM 677 N N . PHE A 1 95 ? 1.160 -7.917 0.522 1.00 96.62 95 PHE A N 1
ATOM 678 C CA . PHE A 1 95 ? 0.761 -6.924 1.514 1.00 96.62 95 PHE A CA 1
ATOM 679 C C . PHE A 1 95 ? -0.087 -7.623 2.563 1.00 96.62 95 PHE A C 1
ATOM 681 O O . PHE A 1 95 ? -1.230 -7.995 2.302 1.00 96.62 95 PHE A O 1
ATOM 688 N N . LYS A 1 96 ? 0.481 -7.814 3.750 1.00 89.50 96 LYS A N 1
ATOM 689 C CA . LYS A 1 96 ? -0.247 -8.314 4.915 1.00 89.50 96 LYS A CA 1
ATOM 690 C C . LYS A 1 96 ? -0.664 -7.120 5.742 1.00 89.50 96 LYS A C 1
ATOM 692 O O . LYS A 1 96 ? 0.190 -6.397 6.247 1.00 89.50 96 LYS A O 1
ATOM 697 N N . ILE A 1 97 ? -1.963 -6.906 5.847 1.00 92.25 97 ILE A N 1
ATOM 698 C CA . ILE A 1 97 ? -2.556 -5.725 6.458 1.00 92.25 97 ILE A CA 1
ATOM 699 C C . ILE A 1 97 ? -3.432 -6.183 7.619 1.00 92.25 97 ILE A C 1
ATOM 701 O O . ILE A 1 97 ? -4.278 -7.054 7.446 1.00 92.25 97 ILE A O 1
ATOM 705 N N . GLY A 1 98 ? -3.235 -5.591 8.792 1.00 86.56 98 GLY A N 1
ATOM 706 C CA . GLY A 1 98 ? -4.139 -5.685 9.933 1.00 86.56 98 GLY A CA 1
ATOM 707 C C . GLY A 1 98 ? -4.738 -4.313 10.210 1.00 86.56 98 GLY A C 1
ATOM 708 O O . GLY A 1 98 ? -4.008 -3.328 10.298 1.00 86.56 98 GLY A O 1
ATOM 709 N N . ILE A 1 99 ? -6.055 -4.228 10.345 1.00 88.56 99 ILE A N 1
ATOM 710 C CA . ILE A 1 99 ? -6.771 -2.972 10.594 1.00 88.56 99 ILE A CA 1
ATOM 711 C C . ILE A 1 99 ? -7.438 -3.035 11.961 1.00 88.56 99 ILE A C 1
ATOM 713 O O . ILE A 1 99 ? -7.920 -4.085 12.367 1.00 88.56 99 ILE A O 1
ATOM 717 N N . ASN A 1 100 ? -7.455 -1.913 12.675 1.00 84.25 100 ASN A N 1
ATOM 718 C CA . ASN A 1 100 ? -8.337 -1.681 13.810 1.00 84.25 100 ASN A CA 1
ATOM 719 C C . ASN A 1 100 ? -9.157 -0.419 13.528 1.00 84.25 100 ASN A C 1
ATOM 721 O O . ASN A 1 100 ? -8.645 0.702 13.609 1.00 84.25 100 ASN A O 1
ATOM 725 N N . SER A 1 101 ? -10.424 -0.607 13.170 1.00 87.31 101 SER A N 1
ATOM 726 C CA . SER A 1 101 ? -11.313 0.492 12.805 1.00 87.31 101 SER A CA 1
ATOM 727 C C . SER A 1 101 ? -11.770 1.342 13.978 1.00 87.31 101 SER A C 1
ATOM 729 O O . SER A 1 101 ? -12.045 2.519 13.774 1.00 87.31 101 SER A O 1
ATOM 731 N N . GLU A 1 102 ? -11.772 0.815 15.199 1.00 85.12 102 GLU A N 1
ATOM 732 C CA . GLU A 1 102 ? -12.073 1.598 16.402 1.00 85.12 102 GLU A CA 1
ATOM 733 C C . GLU A 1 102 ? -10.970 2.625 16.692 1.00 85.12 102 GLU A C 1
ATOM 735 O O . GLU A 1 102 ? -11.245 3.744 17.118 1.00 85.12 102 GLU A O 1
ATOM 740 N N . LEU A 1 103 ? -9.716 2.260 16.413 1.00 81.19 103 LEU A N 1
ATOM 741 C CA . LEU A 1 103 ? -8.544 3.115 16.620 1.00 81.19 103 LEU A CA 1
ATOM 742 C C . LEU A 1 103 ? -8.148 3.924 15.380 1.00 81.19 103 LEU A C 1
ATOM 744 O O . LEU A 1 103 ? -7.199 4.708 15.447 1.00 81.19 103 LEU A O 1
ATOM 748 N N . ASN A 1 104 ? -8.837 3.720 14.253 1.00 88.38 104 ASN A N 1
ATOM 749 C CA . ASN A 1 104 ? -8.433 4.209 12.935 1.00 88.38 104 ASN A CA 1
ATOM 750 C C . ASN A 1 104 ? -6.963 3.860 12.611 1.00 88.38 104 ASN A C 1
ATOM 752 O O . ASN A 1 104 ? -6.183 4.707 12.175 1.00 88.38 104 ASN A O 1
ATOM 756 N N . LEU A 1 105 ? -6.572 2.618 12.900 1.00 85.44 105 LEU A N 1
ATOM 757 C CA . LEU A 1 105 ? -5.198 2.120 12.845 1.00 85.44 105 LEU A CA 1
ATOM 758 C C . LEU A 1 105 ? -5.055 1.071 11.740 1.00 85.44 105 LEU A C 1
ATOM 760 O O . LEU A 1 105 ? -5.908 0.200 11.577 1.00 85.44 105 LEU A O 1
ATOM 764 N N . ILE A 1 106 ? -3.930 1.114 11.036 1.00 91.50 106 ILE A N 1
ATOM 765 C CA . ILE A 1 106 ? -3.495 0.080 10.102 1.00 91.50 106 ILE A CA 1
ATOM 766 C C . ILE A 1 106 ? -2.064 -0.335 10.433 1.00 91.50 106 ILE A C 1
ATOM 768 O O . ILE A 1 106 ? -1.172 0.503 10.529 1.00 91.50 106 ILE A O 1
ATOM 772 N N . CYS A 1 107 ? -1.831 -1.630 10.587 1.00 88.62 107 CYS A N 1
ATOM 773 C CA . CYS A 1 107 ? -0.506 -2.228 10.643 1.00 88.62 107 CYS A CA 1
ATOM 774 C C . CYS A 1 107 ? -0.263 -3.052 9.386 1.00 88.62 107 CYS A C 1
ATOM 776 O O . CYS A 1 107 ? -1.182 -3.658 8.838 1.00 88.62 107 CYS A O 1
ATOM 778 N N . TYR A 1 108 ? 0.977 -3.071 8.920 1.00 91.12 108 TYR A N 1
ATOM 779 C CA . TYR A 1 108 ? 1.337 -3.680 7.653 1.00 91.12 108 TYR A CA 1
ATOM 780 C C . TYR A 1 108 ? 2.671 -4.417 7.745 1.00 91.12 108 TYR A C 1
ATOM 782 O O . TYR A 1 108 ? 3.586 -4.024 8.471 1.00 91.12 108 TYR A O 1
ATOM 790 N N . ASN A 1 109 ? 2.773 -5.481 6.960 1.00 88.75 109 ASN A N 1
ATOM 791 C CA . ASN A 1 109 ? 4.014 -6.119 6.556 1.00 88.75 109 ASN A CA 1
ATOM 792 C C . ASN A 1 109 ? 3.946 -6.303 5.038 1.00 88.75 109 ASN A C 1
ATOM 794 O O . ASN A 1 109 ? 3.166 -7.114 4.535 1.00 88.75 109 ASN A O 1
ATOM 798 N N . ILE A 1 110 ? 4.712 -5.482 4.332 1.00 91.75 110 ILE A N 1
ATOM 799 C CA . ILE A 1 110 ? 4.722 -5.382 2.878 1.00 91.75 110 ILE A CA 1
ATOM 800 C C . ILE A 1 110 ? 6.045 -5.938 2.389 1.00 91.75 110 ILE A C 1
ATOM 802 O O . ILE A 1 110 ? 7.104 -5.465 2.799 1.00 91.75 110 ILE A O 1
ATOM 806 N N . GLU A 1 111 ? 5.980 -6.904 1.486 1.00 91.88 111 GLU A N 1
ATOM 807 C CA . GLU A 1 111 ? 7.139 -7.488 0.824 1.00 91.88 111 GLU A CA 1
ATOM 808 C C . GLU A 1 111 ? 6.990 -7.345 -0.682 1.00 91.88 111 GLU A C 1
ATOM 810 O O . GLU A 1 111 ? 5.966 -7.731 -1.240 1.00 91.88 111 GLU A O 1
ATOM 815 N N . ILE A 1 112 ? 8.015 -6.819 -1.345 1.00 95.81 112 ILE A N 1
ATOM 816 C CA . ILE A 1 112 ? 8.075 -6.714 -2.799 1.00 95.81 112 ILE A CA 1
ATOM 817 C C . ILE A 1 112 ? 9.268 -7.522 -3.288 1.00 95.81 112 ILE A C 1
ATOM 819 O O . ILE A 1 112 ? 10.401 -7.309 -2.859 1.00 95.81 112 ILE A O 1
ATOM 823 N N . TYR A 1 113 ? 9.004 -8.441 -4.202 1.00 93.12 113 TYR A N 1
ATOM 824 C CA . TYR A 1 113 ? 9.969 -9.360 -4.776 1.00 93.12 113 TYR A CA 1
ATOM 825 C C . TYR A 1 113 ? 10.378 -8.877 -6.164 1.00 93.12 113 TYR A C 1
ATOM 827 O O . TYR A 1 113 ? 9.539 -8.412 -6.937 1.00 93.12 113 TYR A O 1
ATOM 835 N N . ASN A 1 114 ? 11.667 -8.999 -6.483 1.00 91.88 114 ASN A N 1
ATOM 836 C CA . ASN A 1 114 ? 12.262 -8.636 -7.774 1.00 91.88 114 ASN A CA 1
ATOM 837 C C . ASN A 1 114 ? 11.961 -7.189 -8.218 1.00 91.88 114 ASN A C 1
ATOM 839 O O . ASN A 1 114 ? 11.828 -6.903 -9.413 1.00 91.88 114 ASN A O 1
ATOM 843 N N . PHE A 1 115 ? 11.852 -6.262 -7.261 1.00 91.81 115 PHE A N 1
ATOM 844 C CA . PHE A 1 115 ? 11.695 -4.841 -7.559 1.00 91.81 115 PHE A CA 1
ATOM 845 C C . PHE A 1 115 ? 12.949 -4.291 -8.250 1.00 91.81 115 PHE A C 1
ATOM 847 O O . PHE A 1 115 ? 14.075 -4.582 -7.848 1.00 91.81 115 PHE A O 1
ATOM 854 N N . ARG A 1 116 ? 12.755 -3.462 -9.276 1.00 89.81 116 ARG A N 1
ATOM 855 C CA . ARG A 1 116 ? 13.824 -2.811 -10.045 1.00 89.81 116 ARG A CA 1
ATOM 856 C C . ARG A 1 116 ? 13.508 -1.332 -10.221 1.00 89.81 116 ARG A C 1
ATOM 858 O O . ARG A 1 116 ? 12.339 -0.945 -10.201 1.00 89.81 116 ARG A O 1
ATOM 865 N N . GLY A 1 117 ? 14.551 -0.539 -10.446 1.00 89.56 117 GLY A N 1
ATOM 866 C CA . GLY A 1 117 ? 14.456 0.915 -10.530 1.00 89.56 117 GLY A CA 1
ATOM 867 C C . GLY A 1 117 ? 14.319 1.574 -9.159 1.00 89.56 117 GLY A C 1
ATOM 868 O O . GLY A 1 117 ? 14.617 0.974 -8.120 1.00 89.56 117 GLY A O 1
ATOM 869 N N . ASP A 1 118 ? 13.836 2.808 -9.191 1.00 89.00 118 ASP A N 1
ATOM 870 C CA . ASP A 1 118 ? 13.678 3.670 -8.026 1.00 89.00 118 ASP A CA 1
ATOM 871 C C . ASP A 1 118 ? 12.203 3.827 -7.675 1.00 89.00 118 ASP A C 1
ATOM 873 O O . ASP A 1 118 ? 11.324 3.689 -8.525 1.00 89.00 118 ASP A O 1
ATOM 877 N N . TYR A 1 119 ? 11.915 4.135 -6.414 1.00 87.19 119 TYR A N 1
ATOM 878 C CA . TYR A 1 119 ? 10.563 4.507 -6.016 1.00 87.19 119 TYR A CA 1
ATOM 879 C C . TYR A 1 119 ? 10.186 5.846 -6.649 1.00 87.19 119 TYR A C 1
ATOM 881 O O . TYR A 1 119 ? 10.900 6.832 -6.487 1.00 87.19 119 TYR A O 1
ATOM 889 N N . SER A 1 120 ? 9.057 5.882 -7.353 1.00 85.31 120 SER A N 1
ATOM 890 C CA . SER A 1 120 ? 8.576 7.080 -8.042 1.00 85.31 120 SER A CA 1
ATOM 891 C C . SER A 1 120 ? 7.062 7.161 -7.932 1.00 85.31 120 SER A C 1
ATOM 893 O O . SER A 1 120 ? 6.380 6.182 -8.212 1.00 85.31 120 SER A O 1
ATOM 895 N N . SER A 1 121 ? 6.543 8.295 -7.467 1.00 83.56 121 SER A N 1
ATOM 896 C CA . SER A 1 121 ? 5.114 8.511 -7.251 1.00 83.56 121 SER A CA 1
ATOM 897 C C . SER A 1 121 ? 4.817 10.004 -7.077 1.00 83.56 121 SER A C 1
ATOM 899 O O . SER A 1 121 ? 5.659 10.716 -6.528 1.00 83.56 121 SER A O 1
ATOM 901 N N . PRO A 1 122 ? 3.629 10.481 -7.493 1.00 77.94 122 PRO A N 1
ATOM 902 C CA . PRO A 1 122 ? 3.149 11.826 -7.168 1.00 77.94 122 PRO A CA 1
ATOM 903 C C . PRO A 1 122 ? 2.827 12.034 -5.677 1.00 77.94 122 PRO A C 1
ATOM 905 O O . PRO A 1 122 ? 2.794 13.167 -5.204 1.00 77.94 122 PRO A O 1
ATOM 908 N N . ALA A 1 123 ? 2.545 10.956 -4.940 1.00 83.00 123 ALA A N 1
ATOM 909 C CA . ALA A 1 123 ? 2.299 10.988 -3.500 1.00 83.00 123 ALA A CA 1
ATOM 910 C C . ALA A 1 123 ? 3.618 10.976 -2.700 1.00 83.00 123 ALA A C 1
ATOM 912 O O . ALA A 1 123 ? 4.695 10.737 -3.240 1.00 83.00 123 ALA A O 1
ATOM 913 N N . ALA A 1 124 ? 3.536 11.183 -1.383 1.00 78.94 124 ALA A N 1
ATOM 914 C CA . ALA A 1 124 ? 4.689 11.266 -0.479 1.00 78.94 124 ALA A CA 1
ATOM 915 C C . ALA A 1 124 ? 5.590 10.016 -0.504 1.00 78.94 124 ALA A C 1
ATOM 917 O O . ALA A 1 124 ? 6.790 10.100 -0.245 1.00 78.94 124 ALA A O 1
ATOM 918 N N . THR A 1 125 ? 5.011 8.857 -0.809 1.00 90.31 125 THR A N 1
ATOM 919 C CA . THR A 1 125 ? 5.725 7.602 -1.059 1.00 90.31 125 THR A CA 1
ATOM 920 C C . THR A 1 125 ? 5.161 6.930 -2.308 1.00 90.31 125 THR A C 1
ATOM 922 O O . THR A 1 125 ? 4.247 7.457 -2.941 1.00 90.31 125 THR A O 1
ATOM 925 N N . ALA A 1 126 ? 5.713 5.779 -2.683 1.00 92.62 126 ALA A N 1
ATOM 926 C CA . ALA A 1 126 ? 5.360 5.019 -3.877 1.00 92.62 126 ALA A CA 1
ATOM 927 C C . ALA A 1 126 ? 4.658 3.692 -3.561 1.00 92.62 126 ALA A C 1
ATOM 929 O O . ALA A 1 126 ? 4.590 2.835 -4.429 1.00 92.62 126 ALA A O 1
ATOM 930 N N . THR A 1 127 ? 4.198 3.488 -2.328 1.00 96.62 127 THR A N 1
ATOM 931 C CA . THR A 1 127 ? 3.540 2.251 -1.887 1.00 96.62 127 THR A CA 1
ATOM 932 C C . THR A 1 127 ? 2.241 2.624 -1.195 1.00 96.62 127 THR A C 1
ATOM 934 O O . THR A 1 127 ? 2.284 3.373 -0.213 1.00 96.62 127 THR A O 1
ATOM 937 N N . HIS A 1 128 ? 1.100 2.127 -1.676 1.00 97.62 128 HIS A N 1
ATOM 938 C CA . HIS A 1 128 ? -0.191 2.696 -1.286 1.00 97.62 128 HIS A CA 1
ATOM 939 C C . HIS A 1 128 ? -1.287 1.665 -1.025 1.00 97.62 128 HIS A C 1
ATOM 941 O O . HIS A 1 128 ? -1.184 0.493 -1.387 1.00 97.62 128 HIS A O 1
ATOM 947 N N . ILE A 1 129 ? -2.365 2.148 -0.398 1.00 98.00 129 ILE A N 1
ATOM 948 C CA . ILE A 1 129 ? -3.724 1.645 -0.635 1.00 98.00 129 ILE A CA 1
ATOM 949 C C . ILE A 1 129 ? -4.488 2.722 -1.395 1.00 98.00 129 ILE A C 1
ATOM 951 O O . ILE A 1 129 ? -4.549 3.869 -0.946 1.00 98.00 129 ILE A O 1
ATOM 955 N N . HIS A 1 130 ? -5.114 2.333 -2.496 1.00 97.19 130 HIS A N 1
ATOM 956 C CA . HIS A 1 130 ? -6.006 3.154 -3.303 1.00 97.19 130 HIS A CA 1
ATOM 957 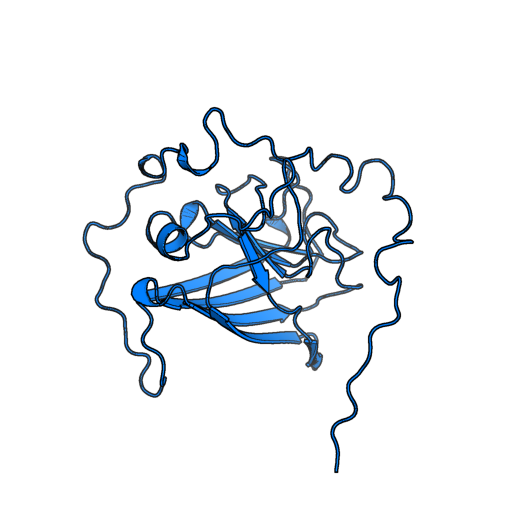C C . HIS A 1 130 ? -7.464 2.751 -3.112 1.00 97.19 130 HIS A C 1
ATOM 959 O O . HIS A 1 130 ? -7.766 1.584 -2.870 1.00 97.19 130 HIS A O 1
ATOM 965 N N . GLU A 1 131 ? -8.368 3.712 -3.292 1.00 92.50 131 GLU A N 1
ATOM 966 C CA . GLU A 1 131 ? -9.813 3.478 -3.358 1.00 92.50 131 GLU A CA 1
ATOM 967 C C . GLU A 1 131 ? -10.262 3.398 -4.821 1.00 92.50 131 GLU A C 1
ATOM 969 O O . GLU A 1 131 ? -10.455 4.417 -5.483 1.00 92.50 131 GLU A O 1
ATOM 974 N N . ALA A 1 132 ? -10.410 2.179 -5.335 1.00 88.31 132 ALA A N 1
ATOM 975 C CA . ALA A 1 132 ? -11.080 1.911 -6.599 1.00 88.31 132 ALA A CA 1
ATOM 976 C C . ALA A 1 132 ? -11.518 0.447 -6.709 1.00 88.31 132 ALA A C 1
ATOM 978 O O . ALA A 1 132 ? -10.910 -0.466 -6.139 1.00 88.31 132 ALA A O 1
ATOM 979 N N . ALA A 1 133 ? -12.528 0.223 -7.547 1.00 86.12 133 ALA A N 1
ATOM 980 C CA . ALA A 1 133 ? -12.915 -1.113 -7.968 1.00 86.12 133 ALA A CA 1
ATOM 981 C C . ALA A 1 133 ? -11.794 -1.817 -8.756 1.00 86.12 133 ALA A C 1
ATOM 983 O O . ALA A 1 133 ? -10.897 -1.193 -9.338 1.00 86.12 133 ALA A O 1
ATOM 984 N N . LYS A 1 134 ? -11.887 -3.146 -8.818 1.00 82.56 134 LYS A N 1
ATOM 985 C CA . LYS A 1 134 ? -10.972 -3.982 -9.597 1.00 82.56 134 LYS A CA 1
ATOM 986 C C . LYS A 1 134 ? -10.909 -3.537 -11.059 1.00 82.56 134 LYS A C 1
ATOM 988 O O . LYS A 1 134 ? -11.935 -3.369 -11.711 1.00 82.56 134 LYS A O 1
ATOM 993 N N . GLY A 1 135 ? -9.688 -3.373 -11.568 1.00 84.12 135 GLY A N 1
ATOM 994 C CA . GLY A 1 135 ? -9.434 -2.941 -12.946 1.00 84.12 135 GLY A CA 1
ATOM 995 C C . GLY A 1 135 ? -9.576 -1.436 -13.191 1.00 84.12 135 GLY A C 1
ATOM 996 O O . GLY A 1 135 ? -9.423 -1.013 -14.331 1.00 84.12 135 GLY A O 1
ATOM 997 N N . ALA A 1 136 ? -9.832 -0.631 -12.155 1.00 81.19 136 ALA A N 1
ATOM 998 C CA . ALA A 1 136 ? -9.885 0.826 -12.248 1.00 81.19 136 ALA A CA 1
ATOM 999 C C . ALA A 1 136 ? -8.818 1.491 -11.364 1.00 81.19 136 ALA A C 1
ATOM 1001 O O . ALA A 1 136 ? -8.503 1.002 -10.278 1.00 81.19 136 ALA A O 1
ATOM 1002 N N . SER A 1 137 ? -8.251 2.608 -11.806 1.00 84.56 137 SER A N 1
ATOM 1003 C CA . SER A 1 137 ? -7.431 3.492 -10.973 1.00 84.56 137 SER A CA 1
ATOM 1004 C C . SER A 1 137 ? -8.314 4.407 -10.117 1.00 84.56 137 SER A C 1
ATOM 1006 O O . SER A 1 137 ? -9.441 4.734 -10.486 1.00 84.56 137 SER A O 1
ATOM 1008 N N . GLY A 1 138 ? -7.793 4.832 -8.971 1.00 87.00 138 GLY A N 1
ATOM 1009 C CA . GLY A 1 138 ? -8.448 5.779 -8.070 1.00 87.00 138 GLY A CA 1
ATOM 1010 C C . GLY A 1 138 ? -7.418 6.496 -7.205 1.00 87.00 138 GLY A C 1
ATOM 1011 O O . GLY A 1 138 ? -6.221 6.246 -7.367 1.00 87.00 138 GLY A O 1
ATOM 1012 N N . PRO A 1 139 ? -7.830 7.395 -6.302 1.00 89.88 139 PRO A N 1
ATOM 1013 C CA . PRO A 1 139 ? -6.900 8.134 -5.458 1.00 89.88 139 PRO A CA 1
ATOM 1014 C C . PRO A 1 139 ? -6.238 7.227 -4.405 1.00 89.88 139 PRO A C 1
ATOM 1016 O O . PRO A 1 139 ? -6.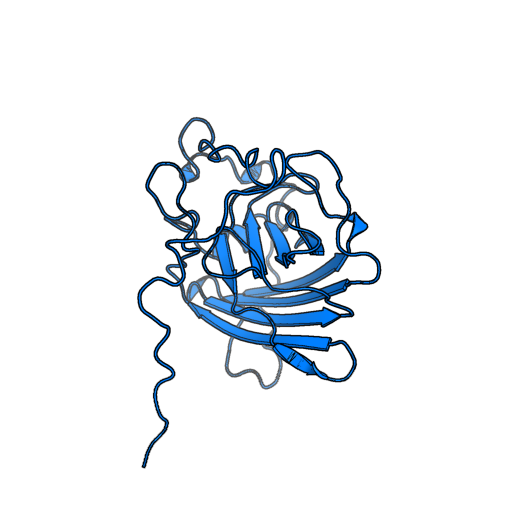896 6.318 -3.882 1.00 89.88 139 PRO A O 1
ATOM 1019 N N . PRO A 1 140 ? -4.969 7.484 -4.041 1.00 94.56 140 PRO A N 1
ATOM 1020 C CA . PRO A 1 140 ? -4.376 6.865 -2.868 1.00 94.56 140 PRO A CA 1
ATOM 1021 C C . PRO A 1 140 ? -5.074 7.405 -1.615 1.00 94.56 140 PRO A C 1
ATOM 1023 O O . PRO A 1 140 ? -5.382 8.592 -1.511 1.00 94.56 140 PRO A O 1
ATOM 1026 N N . ARG A 1 141 ? -5.322 6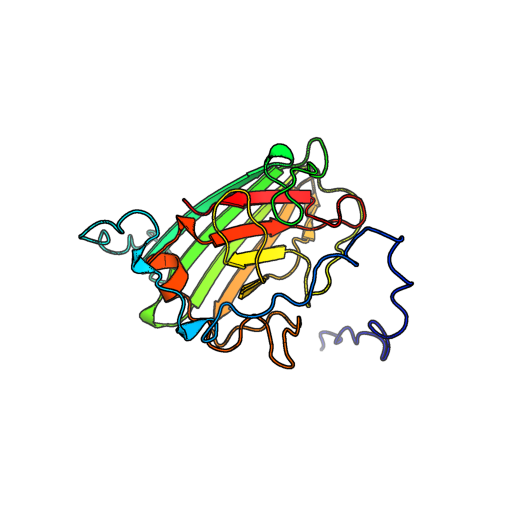.526 -0.647 1.00 96.50 141 ARG A N 1
ATOM 1027 C CA . ARG A 1 141 ? -5.883 6.862 0.672 1.00 96.50 141 ARG A CA 1
ATOM 1028 C C . ARG A 1 141 ? -4.892 6.635 1.803 1.00 96.50 141 ARG A C 1
ATOM 1030 O O . ARG A 1 141 ? -4.993 7.271 2.848 1.00 96.50 141 ARG A O 1
ATOM 1037 N N . ILE A 1 142 ? -3.920 5.751 1.591 1.00 96.94 142 ILE A N 1
ATOM 1038 C CA . ILE A 1 142 ? -2.848 5.465 2.544 1.00 96.94 142 ILE A CA 1
ATOM 1039 C C . ILE A 1 142 ? -1.531 5.448 1.784 1.00 96.94 142 ILE A C 1
ATOM 1041 O O . ILE A 1 142 ? -1.431 4.792 0.751 1.00 96.94 142 ILE A O 1
ATOM 1045 N N . ALA A 1 143 ? -0.529 6.155 2.305 1.00 93.88 143 ALA A N 1
ATOM 1046 C CA . ALA A 1 143 ? 0.839 6.128 1.806 1.00 93.88 143 ALA A CA 1
ATOM 1047 C C . ALA A 1 143 ? 1.745 5.442 2.835 1.00 93.88 143 ALA A C 1
ATOM 1049 O O . ALA A 1 143 ? 1.938 5.930 3.950 1.00 93.88 143 ALA A O 1
ATOM 1050 N N . PHE A 1 144 ? 2.299 4.287 2.474 1.00 92.69 144 PHE A N 1
ATOM 1051 C CA . PHE A 1 144 ? 3.213 3.531 3.327 1.00 92.69 144 PHE A CA 1
ATOM 1052 C C . PHE A 1 144 ? 4.662 3.947 3.082 1.00 92.69 144 PHE A C 1
ATOM 1054 O O . PHE A 1 144 ? 5.009 4.265 1.944 1.00 92.69 144 PHE A O 1
ATOM 1061 N N . PRO A 1 145 ? 5.551 3.885 4.089 1.00 89.75 145 PRO A N 1
ATOM 1062 C CA . PRO A 1 145 ? 6.984 3.925 3.852 1.00 89.75 145 PRO A CA 1
ATOM 1063 C C . PRO A 1 145 ? 7.368 2.898 2.792 1.00 89.75 145 PRO A C 1
ATOM 1065 O O . PRO A 1 145 ? 6.955 1.735 2.865 1.00 89.75 145 PRO A O 1
ATOM 1068 N N . ASN A 1 146 ? 8.158 3.336 1.816 1.00 87.31 146 ASN A N 1
ATOM 1069 C CA . ASN A 1 146 ? 8.607 2.462 0.745 1.00 87.31 146 ASN A CA 1
ATOM 1070 C C . ASN A 1 146 ? 9.412 1.285 1.324 1.00 87.31 146 ASN A C 1
ATOM 1072 O O . ASN A 1 146 ? 10.271 1.513 2.181 1.00 87.31 146 ASN A O 1
ATOM 1076 N N . PRO A 1 147 ? 9.165 0.046 0.866 1.00 89.12 147 PRO A N 1
ATOM 1077 C CA . PRO A 1 147 ? 9.956 -1.108 1.268 1.00 89.12 147 PRO A CA 1
ATOM 1078 C C . PRO A 1 147 ? 11.457 -0.895 1.042 1.00 89.12 147 PRO A C 1
ATOM 1080 O O . PRO A 1 147 ? 11.887 -0.390 0.010 1.00 89.12 147 PRO A O 1
ATOM 1083 N N . VAL A 1 148 ? 12.276 -1.291 2.009 1.00 85.38 148 VAL A N 1
ATOM 1084 C CA . VAL A 1 148 ? 13.739 -1.206 1.903 1.00 85.38 148 VAL A CA 1
ATOM 1085 C C . VAL A 1 148 ? 14.308 -2.563 1.531 1.00 85.38 148 VAL A C 1
ATOM 1087 O O . VAL A 1 148 ? 13.749 -3.587 1.914 1.00 85.38 148 VAL A O 1
ATOM 1090 N N . ASP A 1 149 ? 15.398 -2.584 0.769 1.00 86.31 149 ASP A N 1
ATOM 1091 C CA . ASP A 1 149 ? 16.067 -3.833 0.403 1.00 86.31 149 ASP A CA 1
ATOM 1092 C C . ASP A 1 149 ? 16.578 -4.559 1.653 1.00 86.31 149 ASP A C 1
ATOM 1094 O O . ASP A 1 149 ? 17.339 -3.999 2.443 1.00 86.31 149 ASP A O 1
ATOM 1098 N N . VAL A 1 150 ? 16.118 -5.796 1.839 1.00 87.00 150 VAL A N 1
ATOM 1099 C CA . VAL A 1 150 ? 16.531 -6.688 2.931 1.00 87.00 150 VAL A CA 1
ATOM 1100 C C . VAL A 1 150 ? 17.365 -7.868 2.415 1.00 87.00 150 VAL A C 1
ATOM 1102 O O . VAL A 1 150 ? 17.655 -8.797 3.169 1.00 87.00 150 VAL A O 1
ATOM 1105 N N . GLY A 1 151 ? 17.772 -7.827 1.143 1.00 80.38 151 GLY A N 1
ATOM 1106 C CA . GLY A 1 151 ? 18.557 -8.852 0.470 1.00 80.38 151 GLY A CA 1
ATOM 1107 C C . GLY A 1 151 ? 17.710 -9.883 -0.279 1.00 80.38 151 GLY A C 1
ATOM 1108 O O . GLY A 1 151 ? 16.487 -9.953 -0.155 1.00 80.38 151 GLY A O 1
ATOM 1109 N N . ASN A 1 152 ? 18.387 -10.711 -1.082 1.00 85.19 152 ASN A N 1
ATOM 1110 C CA . ASN A 1 152 ? 17.793 -11.806 -1.865 1.00 85.19 152 ASN A CA 1
ATOM 1111 C C . ASN A 1 152 ? 16.646 -11.376 -2.799 1.00 85.19 152 ASN A C 1
ATOM 1113 O O . ASN A 1 152 ? 15.714 -12.139 -3.041 1.00 85.19 152 ASN A O 1
ATOM 1117 N N . GLY A 1 153 ? 16.709 -10.147 -3.322 1.00 82.88 153 GLY A N 1
ATOM 1118 C CA . GLY A 1 153 ? 15.682 -9.611 -4.217 1.00 82.88 153 GLY A CA 1
ATOM 1119 C C . GLY A 1 153 ? 14.366 -9.266 -3.518 1.00 82.88 153 GLY A C 1
ATOM 1120 O O . GLY A 1 153 ? 13.354 -9.109 -4.200 1.00 82.88 153 GLY A O 1
ATOM 1121 N N . VAL A 1 154 ? 14.366 -9.146 -2.186 1.00 87.25 154 VAL A N 1
ATOM 1122 C CA . VAL A 1 154 ? 13.193 -8.781 -1.388 1.00 87.25 154 VAL A CA 1
ATOM 1123 C C . VAL A 1 154 ? 13.381 -7.385 -0.815 1.00 87.25 154 VAL A C 1
ATOM 1125 O O . VAL A 1 154 ? 14.382 -7.089 -0.167 1.00 87.25 154 VAL A O 1
ATOM 1128 N N . ARG A 1 155 ? 12.373 -6.534 -0.992 1.00 91.25 155 ARG A N 1
ATOM 1129 C CA . ARG A 1 155 ? 12.237 -5.280 -0.253 1.00 91.25 155 ARG A CA 1
ATOM 1130 C C . ARG A 1 155 ? 11.105 -5.403 0.754 1.00 91.25 155 ARG A C 1
ATOM 1132 O O . ARG A 1 155 ? 10.045 -5.909 0.397 1.00 91.25 155 ARG A O 1
ATOM 1139 N N . ARG A 1 156 ? 11.297 -4.937 1.990 1.00 86.88 156 ARG A N 1
ATOM 1140 C CA . ARG A 1 156 ? 10.300 -5.056 3.064 1.00 86.88 156 ARG A CA 1
ATOM 1141 C C . ARG A 1 156 ? 9.997 -3.719 3.745 1.00 86.88 156 ARG A C 1
ATOM 1143 O O . ARG A 1 156 ? 10.902 -2.929 3.993 1.00 86.88 156 ARG A O 1
ATOM 1150 N N . SER A 1 157 ? 8.727 -3.490 4.075 1.00 88.94 157 SER A N 1
ATOM 1151 C CA . SER A 1 157 ? 8.250 -2.395 4.931 1.00 88.94 157 SER A CA 1
ATOM 1152 C C . SER A 1 157 ? 7.347 -2.967 6.020 1.00 88.94 157 SER A C 1
ATOM 1154 O O . SER A 1 157 ? 6.407 -3.698 5.713 1.00 88.94 157 SER A O 1
ATOM 1156 N N . VAL A 1 158 ? 7.623 -2.661 7.288 1.00 85.88 158 VAL A N 1
ATOM 1157 C CA . VAL A 1 158 ? 6.821 -3.129 8.429 1.00 85.88 158 VAL A CA 1
ATOM 1158 C C . VAL A 1 158 ? 6.556 -1.963 9.361 1.00 85.88 158 VAL A C 1
ATOM 1160 O O . VAL A 1 158 ? 7.477 -1.227 9.711 1.00 85.88 158 VAL A O 1
ATOM 1163 N N . GLY A 1 159 ? 5.314 -1.815 9.802 1.00 79.94 159 GLY A N 1
ATOM 1164 C CA . GLY A 1 159 ? 4.969 -0.790 10.773 1.00 79.94 159 GLY A CA 1
ATOM 1165 C C . GLY A 1 159 ? 3.473 -0.663 10.989 1.00 79.94 159 GLY A C 1
ATOM 1166 O O . GLY A 1 159 ? 2.687 -1.478 10.513 1.00 79.94 159 GLY A O 1
ATOM 1167 N N . CYS A 1 160 ? 3.092 0.391 11.703 1.00 85.31 160 CYS A N 1
ATOM 1168 C CA . CYS A 1 160 ? 1.706 0.798 11.866 1.00 85.31 160 CYS A CA 1
ATOM 1169 C C . CYS A 1 160 ? 1.567 2.299 11.614 1.00 85.31 160 CYS A C 1
ATOM 1171 O O . CYS A 1 160 ? 2.500 3.066 11.848 1.00 85.31 160 CYS A O 1
ATOM 1173 N N . GLN A 1 161 ? 0.399 2.711 11.140 1.00 84.00 161 GLN A N 1
ATOM 1174 C CA . GLN A 1 161 ? -0.008 4.099 10.980 1.00 84.00 161 GLN A CA 1
ATOM 1175 C C . GLN A 1 161 ? -1.388 4.278 11.594 1.00 84.00 161 GLN A C 1
ATOM 1177 O O . GLN A 1 161 ? -2.277 3.452 11.388 1.00 84.00 161 GLN A O 1
ATOM 1182 N N . GLN A 1 162 ? -1.564 5.366 12.329 1.00 85.50 162 GLN A N 1
ATOM 1183 C CA . GLN A 1 162 ? -2.854 5.764 12.867 1.00 85.50 162 GLN A CA 1
ATOM 1184 C C . GLN A 1 162 ? -3.335 7.009 12.129 1.00 85.50 162 GLN A C 1
ATOM 1186 O O . GLN A 1 162 ? -2.538 7.904 11.842 1.00 85.50 162 GLN A O 1
ATOM 1191 N N . GLY A 1 163 ? -4.625 7.053 11.808 1.00 81.12 163 GLY A N 1
ATOM 1192 C CA . GLY A 1 163 ? -5.225 8.212 11.172 1.00 81.12 163 GLY A CA 1
ATOM 1193 C C . GLY A 1 163 ? -5.280 9.442 12.098 1.00 81.12 163 GLY A C 1
ATOM 1194 O O . GLY A 1 163 ? -5.114 9.316 13.313 1.00 81.12 163 GLY A O 1
ATOM 1195 N N . PRO A 1 164 ? -5.558 10.639 11.553 1.00 91.88 164 PRO A N 1
ATOM 1196 C CA . PRO A 1 164 ? -5.898 10.905 10.155 1.00 91.88 164 PRO A CA 1
ATOM 1197 C C . PRO A 1 164 ? -4.717 10.663 9.208 1.00 91.88 164 PRO A C 1
ATOM 1199 O O . PRO A 1 164 ? -3.586 11.063 9.482 1.00 91.88 164 PRO A O 1
ATOM 1202 N N . PHE A 1 165 ? -4.991 9.983 8.096 1.00 89.81 165 PHE A N 1
ATOM 1203 C CA . PHE A 1 165 ? -3.972 9.624 7.114 1.00 89.81 165 PHE A CA 1
ATOM 1204 C C . PHE A 1 165 ? -3.656 10.806 6.199 1.00 89.81 165 PHE A C 1
ATOM 1206 O O . PHE A 1 165 ? -4.470 11.711 6.016 1.00 89.81 165 PHE A O 1
ATOM 1213 N N . LYS A 1 166 ? -2.455 10.789 5.621 1.00 85.12 166 LYS A N 1
ATOM 1214 C CA . LYS A 1 166 ? -2.026 11.742 4.600 1.00 85.12 166 LYS A CA 1
ATOM 1215 C C . LYS A 1 166 ? -1.289 11.007 3.506 1.00 85.12 166 LYS A C 1
ATOM 1217 O O . LYS A 1 166 ? -0.480 10.122 3.778 1.00 85.12 166 LYS A O 1
ATOM 1222 N N . THR A 1 167 ? -1.554 11.413 2.279 1.00 84.06 167 THR A N 1
ATOM 1223 C CA . THR A 1 167 ? -0.887 10.868 1.097 1.00 84.06 167 THR A CA 1
ATOM 1224 C C . THR A 1 167 ? 0.101 11.864 0.513 1.00 84.06 167 THR A C 1
ATOM 1226 O O . THR A 1 167 ? 1.019 11.459 -0.190 1.00 84.06 167 THR A O 1
ATOM 1229 N N . GLY A 1 168 ? -0.051 13.158 0.809 1.00 82.38 168 GLY A N 1
ATOM 1230 C CA . GLY A 1 168 ? 0.740 14.231 0.212 1.00 82.38 168 GLY A CA 1
ATOM 1231 C C . GLY A 1 168 ? 0.339 14.557 -1.227 1.00 82.38 168 GLY A C 1
ATOM 1232 O O . GLY A 1 168 ? 0.851 15.525 -1.782 1.00 82.38 168 GLY A O 1
ATOM 1233 N N . LEU A 1 169 ? -0.585 13.791 -1.815 1.00 80.56 169 LEU A N 1
ATOM 1234 C CA . LEU A 1 169 ? -1.166 14.077 -3.117 1.00 80.56 169 LEU A CA 1
ATOM 1235 C C . LEU A 1 169 ? -2.425 14.917 -2.923 1.00 80.56 169 LEU A C 1
ATOM 1237 O O . LEU A 1 169 ? -3.291 14.566 -2.123 1.00 80.56 169 LEU A O 1
ATOM 1241 N N . LEU A 1 170 ? -2.527 16.024 -3.656 1.00 79.19 170 LEU A N 1
ATOM 1242 C CA . LEU A 1 170 ? -3.697 16.892 -3.616 1.00 79.19 170 LEU A CA 1
ATOM 1243 C C . LEU A 1 170 ? -4.621 16.608 -4.804 1.00 79.19 170 LEU A C 1
ATOM 1245 O O . LEU A 1 170 ? -4.163 16.499 -5.936 1.00 79.19 170 LEU A O 1
ATOM 1249 N N . ALA A 1 171 ? -5.925 16.560 -4.548 1.00 79.12 171 ALA A N 1
ATOM 1250 C CA . ALA A 1 171 ? -6.977 16.588 -5.556 1.00 79.12 171 ALA A CA 1
ATOM 1251 C C . ALA A 1 171 ? -7.969 17.698 -5.191 1.00 79.12 171 ALA A C 1
ATOM 1253 O O . ALA A 1 171 ? -8.482 17.727 -4.070 1.00 79.12 171 ALA A O 1
ATOM 1254 N N . ASN A 1 172 ? -8.232 18.629 -6.115 1.00 83.12 172 ASN A N 1
ATOM 1255 C CA . ASN A 1 172 ? -9.105 19.787 -5.871 1.00 83.12 172 ASN A CA 1
ATOM 1256 C C . ASN A 1 172 ? -8.701 20.596 -4.616 1.00 83.12 172 ASN A C 1
ATOM 1258 O O . ASN A 1 172 ? -9.545 21.017 -3.825 1.00 83.12 172 ASN A O 1
ATOM 1262 N N . GLY A 1 173 ? -7.390 20.760 -4.395 1.00 81.88 173 GLY A N 1
ATOM 1263 C CA . GLY A 1 173 ? -6.836 21.520 -3.267 1.00 81.88 173 GLY A CA 1
ATOM 1264 C C . GLY A 1 173 ? -6.862 20.816 -1.902 1.00 81.88 173 GLY A C 1
ATOM 1265 O O . GLY A 1 173 ? -6.529 21.446 -0.899 1.00 81.88 173 GLY A O 1
ATOM 1266 N N . LYS A 1 174 ? -7.230 19.529 -1.834 1.00 83.00 174 LYS A N 1
ATOM 1267 C CA . LYS A 1 174 ? -7.265 18.730 -0.596 1.00 83.00 174 LYS A CA 1
ATOM 1268 C C . LYS A 1 174 ? -6.440 17.458 -0.719 1.00 83.00 174 LYS A C 1
ATOM 1270 O O . LYS A 1 174 ? -6.365 16.897 -1.805 1.00 83.00 174 LYS A O 1
ATOM 1275 N N . ASP A 1 175 ? -5.853 16.990 0.385 1.00 89.38 175 ASP A N 1
ATOM 1276 C CA . ASP A 1 175 ? -5.148 15.699 0.399 1.00 89.38 175 ASP A CA 1
ATOM 1277 C C . ASP A 1 175 ? -6.108 14.580 -0.012 1.00 89.38 175 ASP A C 1
ATOM 1279 O O . ASP A 1 175 ? -7.264 14.556 0.417 1.00 89.38 175 ASP A O 1
ATOM 1283 N N . THR A 1 176 ? -5.641 13.640 -0.828 1.00 87.62 176 THR A N 1
ATOM 1284 C CA . THR A 1 176 ? -6.468 12.514 -1.256 1.00 87.62 176 THR A CA 1
ATOM 1285 C C . THR A 1 176 ? -6.855 11.577 -0.112 1.00 87.62 176 THR A C 1
ATOM 1287 O O . THR A 1 176 ? -7.768 10.785 -0.285 1.00 87.62 176 THR A O 1
ATOM 1290 N N . ALA A 1 177 ? -6.269 11.690 1.079 1.00 90.25 177 ALA A N 1
ATOM 1291 C CA . ALA A 1 177 ? -6.730 11.013 2.291 1.00 90.25 177 ALA A CA 1
ATOM 1292 C C . ALA A 1 177 ? -7.654 11.871 3.184 1.00 90.25 177 ALA A C 1
ATOM 1294 O O . ALA A 1 177 ? -8.079 11.399 4.239 1.00 90.25 177 ALA A O 1
ATOM 1295 N N . ASP A 1 178 ? -7.990 13.112 2.803 1.00 89.81 178 ASP A N 1
ATOM 1296 C CA . ASP A 1 178 ? -8.889 13.966 3.595 1.00 89.81 178 ASP A CA 1
ATOM 1297 C C . ASP A 1 178 ? -10.260 13.293 3.781 1.00 89.81 178 ASP A C 1
ATOM 1299 O O . ASP A 1 178 ? -10.901 12.861 2.821 1.00 89.81 178 ASP A O 1
ATOM 1303 N N . GLY A 1 179 ? -10.702 13.174 5.035 1.00 89.31 179 GLY A N 1
ATOM 1304 C CA . GLY A 1 179 ? -11.941 12.479 5.403 1.00 89.31 179 GLY A CA 1
ATOM 1305 C C . GLY A 1 179 ? -11.910 10.948 5.271 1.00 89.31 179 GLY A C 1
ATOM 1306 O O . GLY A 1 179 ? -12.924 10.300 5.540 1.00 89.31 179 GLY A O 1
ATOM 1307 N N . PHE A 1 180 ? -10.779 10.347 4.887 1.00 94.69 180 PHE A N 1
ATOM 1308 C CA . PHE A 1 180 ? -10.645 8.896 4.833 1.00 94.69 180 PHE A CA 1
ATOM 1309 C C . PHE A 1 180 ? -10.551 8.292 6.241 1.00 94.69 180 PHE A C 1
ATOM 1311 O O . PHE A 1 180 ? -9.815 8.768 7.110 1.00 94.69 180 PHE A O 1
ATOM 1318 N N . HIS A 1 181 ? -11.289 7.204 6.454 1.00 95.81 181 HIS A N 1
ATOM 1319 C CA . HIS A 1 181 ? -11.275 6.437 7.693 1.00 95.81 181 HIS A CA 1
ATOM 1320 C C . HIS A 1 181 ? -11.156 4.949 7.377 1.00 95.81 181 HIS A C 1
ATOM 1322 O O . HIS A 1 181 ? -11.826 4.452 6.471 1.00 95.81 181 HIS A O 1
ATOM 1328 N N . ILE A 1 182 ? -10.356 4.218 8.153 1.00 92.75 182 ILE A N 1
ATOM 1329 C CA . ILE A 1 182 ? -9.980 2.837 7.827 1.00 92.75 182 ILE A CA 1
ATOM 1330 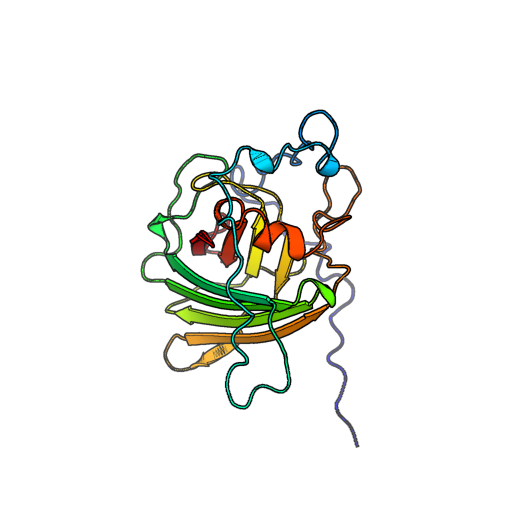C C . ILE A 1 182 ? -11.177 1.872 7.780 1.00 92.75 182 ILE A C 1
ATOM 1332 O O . ILE A 1 182 ? -11.169 0.898 7.032 1.00 92.75 182 ILE A O 1
ATOM 1336 N N . SER A 1 183 ? -12.255 2.186 8.507 1.00 91.00 183 SER A N 1
ATOM 1337 C CA . SER A 1 183 ? -13.520 1.433 8.465 1.00 91.00 183 SER A CA 1
ATOM 1338 C C . SER A 1 183 ? -14.173 1.392 7.077 1.00 91.00 183 SER A C 1
ATOM 1340 O O . SER A 1 183 ? -15.019 0.535 6.832 1.00 91.00 183 SER A O 1
ATOM 1342 N N . GLN A 1 184 ? -13.803 2.286 6.153 1.00 94.00 184 GLN A N 1
ATOM 1343 C CA . GLN A 1 184 ? -14.269 2.232 4.764 1.00 94.00 184 GLN A CA 1
ATOM 1344 C C . GLN A 1 184 ? -13.722 0.998 4.030 1.00 94.00 184 GLN A C 1
ATOM 1346 O O . GLN A 1 184 ? -14.464 0.383 3.266 1.00 94.00 184 GLN A O 1
ATOM 1351 N N . ILE A 1 185 ? -12.482 0.579 4.326 1.00 92.19 185 ILE A N 1
ATOM 1352 C CA . ILE A 1 185 ? -11.896 -0.660 3.785 1.00 92.19 185 ILE A CA 1
ATOM 1353 C C . ILE A 1 185 ? -12.686 -1.871 4.273 1.00 92.19 185 ILE A C 1
ATOM 1355 O O . ILE A 1 185 ? -13.017 -2.745 3.482 1.00 92.19 185 ILE A O 1
ATOM 1359 N N . GLU A 1 186 ? -13.047 -1.904 5.556 1.00 87.31 186 GLU A N 1
ATOM 1360 C CA . GLU A 1 186 ? -13.802 -3.028 6.121 1.00 87.31 186 GLU A CA 1
ATOM 1361 C C . GLU A 1 186 ? -15.204 -3.151 5.527 1.00 87.31 186 GLU A C 1
ATOM 1363 O O . GLU A 1 186 ? -15.694 -4.257 5.304 1.00 87.31 186 GLU A O 1
ATOM 1368 N N . LYS A 1 187 ? -15.843 -2.013 5.237 1.00 92.31 187 LYS A N 1
ATOM 1369 C CA . LYS A 1 187 ? -17.175 -1.973 4.625 1.00 92.31 187 LYS A CA 1
ATOM 1370 C C . LYS A 1 187 ? -17.172 -2.425 3.167 1.00 92.31 187 LYS A C 1
ATOM 1372 O O . LYS A 1 187 ? -18.159 -3.006 2.731 1.00 92.31 187 LYS A O 1
ATOM 1377 N N . ASN A 1 188 ? -16.108 -2.142 2.414 1.00 92.12 188 ASN A N 1
ATOM 1378 C CA . ASN A 1 188 ? -16.020 -2.493 0.997 1.00 92.12 188 ASN A CA 1
ATOM 1379 C C . ASN A 1 188 ? -14.574 -2.806 0.571 1.00 92.12 188 ASN A C 1
ATOM 1381 O O . ASN A 1 188 ? -13.975 -2.021 -0.166 1.00 92.12 188 ASN A O 1
ATOM 1385 N N . PRO A 1 189 ? -13.997 -3.952 0.971 1.00 88.44 189 PRO A N 1
ATOM 1386 C CA . PRO A 1 189 ? -12.599 -4.262 0.663 1.00 88.44 189 PRO A CA 1
ATOM 1387 C C . PRO A 1 189 ? -12.352 -4.449 -0.841 1.00 88.44 189 PRO A C 1
ATOM 1389 O O . PRO A 1 189 ? -11.294 -4.085 -1.345 1.00 88.44 189 PRO A O 1
ATOM 1392 N N . ALA A 1 190 ? -13.355 -4.905 -1.598 1.00 88.19 190 ALA A N 1
ATOM 1393 C CA . ALA A 1 190 ? -13.289 -5.005 -3.059 1.00 88.19 190 ALA A CA 1
ATOM 1394 C C . ALA A 1 190 ? -13.220 -3.632 -3.763 1.00 88.19 190 ALA A C 1
ATOM 1396 O O . ALA A 1 190 ? -12.935 -3.560 -4.957 1.00 88.19 190 ALA A O 1
ATOM 1397 N N . GLY A 1 191 ? -13.472 -2.540 -3.033 1.00 92.31 191 GLY A N 1
ATOM 1398 C CA . GLY A 1 191 ? -13.273 -1.161 -3.472 1.00 92.31 191 GLY A CA 1
ATOM 1399 C C . GLY A 1 191 ? -11.877 -0.607 -3.187 1.00 92.31 191 GLY A C 1
ATOM 1400 O O . GLY A 1 191 ? -11.659 0.573 -3.440 1.00 92.31 191 GLY A O 1
ATOM 1401 N N . PHE A 1 192 ? -10.942 -1.414 -2.666 1.00 97.25 192 PHE A N 1
ATOM 1402 C CA . PHE A 1 192 ? -9.574 -0.981 -2.376 1.00 97.25 192 PHE A CA 1
ATOM 1403 C C . PHE A 1 192 ? -8.521 -1.932 -2.937 1.00 97.25 192 PHE A C 1
ATOM 1405 O O . PHE A 1 192 ? -8.671 -3.154 -2.884 1.00 97.25 192 PHE A O 1
ATOM 1412 N N . PHE A 1 193 ? -7.420 -1.373 -3.430 1.00 97.38 193 PHE A N 1
ATOM 1413 C CA . PHE A 1 193 ? -6.277 -2.140 -3.917 1.00 97.38 193 PHE A CA 1
ATOM 1414 C C . PHE A 1 193 ? -4.975 -1.616 -3.320 1.00 97.38 193 PHE A C 1
ATOM 1416 O O . PHE A 1 193 ? -4.884 -0.445 -2.960 1.00 97.38 193 PHE A O 1
ATOM 1423 N N . ALA A 1 194 ? -3.977 -2.488 -3.214 1.00 97.94 194 ALA A N 1
ATOM 1424 C CA . ALA A 1 194 ? -2.625 -2.130 -2.821 1.00 97.94 194 ALA A CA 1
ATOM 1425 C C . ALA A 1 194 ? -1.683 -2.233 -4.018 1.00 97.94 194 ALA A C 1
ATOM 1427 O O . ALA A 1 194 ? -1.827 -3.118 -4.871 1.00 97.94 194 ALA A O 1
ATOM 1428 N N . ASP A 1 195 ? -0.713 -1.334 -4.075 1.00 97.50 195 ASP A N 1
ATOM 1429 C CA . ASP A 1 195 ? 0.266 -1.278 -5.145 1.00 97.50 195 ASP A CA 1
ATOM 1430 C C . ASP A 1 195 ? 1.613 -0.722 -4.679 1.00 97.50 195 ASP A C 1
ATOM 1432 O O . ASP A 1 195 ? 1.844 -0.328 -3.529 1.00 97.50 195 ASP A O 1
ATOM 1436 N N . THR A 1 196 ? 2.575 -0.796 -5.588 1.00 97.56 196 THR A N 1
ATOM 1437 C CA . THR A 1 196 ? 3.873 -0.151 -5.434 1.00 97.56 196 THR A CA 1
ATOM 1438 C C . THR A 1 196 ? 4.336 0.326 -6.790 1.00 97.56 196 THR A C 1
ATOM 1440 O O . THR A 1 196 ? 4.310 -0.453 -7.737 1.00 97.56 196 THR A O 1
ATOM 1443 N N . HIS A 1 197 ? 4.804 1.563 -6.888 1.00 94.31 197 HIS A N 1
ATOM 1444 C CA . HIS A 1 197 ? 5.270 2.193 -8.116 1.00 94.31 197 HIS A CA 1
ATOM 1445 C C . HIS A 1 197 ? 6.797 2.141 -8.242 1.00 94.31 197 HIS A C 1
ATOM 1447 O O . HIS A 1 197 ? 7.536 2.181 -7.255 1.00 94.31 197 HIS A O 1
ATOM 1453 N N . SER A 1 198 ? 7.270 2.069 -9.485 1.00 90.75 198 SER A N 1
ATOM 1454 C CA . SER A 1 198 ? 8.689 2.112 -9.847 1.00 90.75 198 SER A CA 1
ATOM 1455 C C . SER A 1 198 ? 8.903 3.140 -10.952 1.00 90.75 198 SER A C 1
ATOM 1457 O O . SER A 1 198 ? 8.033 3.326 -11.799 1.00 90.75 198 SER A O 1
ATOM 1459 N N . SER A 1 199 ? 10.088 3.745 -11.017 1.00 86.62 199 SER A N 1
ATOM 1460 C CA . SER A 1 199 ? 10.510 4.584 -12.143 1.00 86.62 199 SER A CA 1
ATOM 1461 C C . SER A 1 199 ? 10.472 3.851 -13.492 1.00 86.62 199 SER A C 1
ATOM 1463 O O . SER A 1 199 ? 10.334 4.490 -14.530 1.00 86.62 199 SER A O 1
ATOM 1465 N N . LEU A 1 200 ? 10.536 2.514 -13.493 1.00 84.88 200 LEU A N 1
ATOM 1466 C CA . LEU A 1 200 ? 10.422 1.678 -14.696 1.00 84.88 200 LEU A CA 1
ATOM 1467 C C . LEU A 1 200 ? 8.978 1.254 -15.014 1.00 84.88 200 LEU A C 1
ATOM 1469 O O . LEU A 1 200 ? 8.724 0.681 -16.070 1.00 84.88 200 LEU A O 1
ATOM 1473 N N . ALA A 1 201 ? 8.045 1.491 -14.092 1.00 86.56 201 ALA A N 1
ATOM 1474 C CA . ALA A 1 201 ? 6.635 1.145 -14.211 1.00 86.56 201 ALA A CA 1
ATOM 1475 C C . ALA A 1 201 ? 5.805 2.159 -13.408 1.00 86.56 201 ALA A C 1
ATOM 1477 O O . ALA A 1 201 ? 5.315 1.873 -12.313 1.00 86.56 201 ALA A O 1
ATOM 1478 N N . VAL A 1 202 ? 5.704 3.377 -13.951 1.00 83.00 202 VAL A N 1
ATOM 1479 C CA . VAL A 1 202 ? 5.085 4.531 -13.277 1.00 83.00 202 VAL A CA 1
ATOM 1480 C C . VAL A 1 202 ? 3.607 4.302 -12.932 1.00 83.00 202 VAL A C 1
ATOM 1482 O O . VAL A 1 202 ? 3.225 4.683 -11.831 1.00 83.00 202 VAL A O 1
ATOM 1485 N N . PRO A 1 203 ? 2.770 3.641 -13.764 1.00 82.50 203 PRO A N 1
ATOM 1486 C CA . PRO A 1 203 ? 1.404 3.279 -13.362 1.00 82.50 203 PRO A CA 1
ATOM 1487 C C . PRO A 1 203 ? 1.326 2.281 -12.195 1.00 82.50 203 PRO A C 1
ATOM 1489 O O . PRO A 1 203 ? 0.267 2.127 -11.600 1.00 82.50 203 PRO A O 1
ATOM 1492 N N . GLY A 1 204 ? 2.431 1.601 -11.885 1.00 88.62 204 GLY A N 1
ATOM 1493 C CA . GLY A 1 204 ? 2.542 0.587 -10.843 1.00 88.62 204 GLY A CA 1
ATOM 1494 C C . GLY A 1 204 ? 3.526 -0.508 -11.260 1.00 88.62 204 GLY A C 1
ATOM 1495 O O . GLY A 1 204 ? 3.455 -1.047 -12.360 1.00 88.62 204 GLY A O 1
ATOM 1496 N N . ALA A 1 205 ? 4.450 -0.880 -10.381 1.00 94.12 205 ALA A N 1
ATOM 1497 C CA . ALA A 1 205 ? 5.274 -2.075 -10.538 1.00 94.12 205 ALA A CA 1
ATOM 1498 C C . ALA A 1 205 ? 4.451 -3.347 -10.293 1.00 94.12 205 ALA A C 1
ATOM 1500 O O . ALA A 1 205 ? 4.593 -4.320 -11.033 1.00 94.12 205 ALA A O 1
ATOM 1501 N N . VAL A 1 206 ? 3.586 -3.330 -9.276 1.00 97.00 206 VAL A N 1
ATOM 1502 C CA . VAL A 1 206 ? 2.668 -4.420 -8.918 1.00 97.00 206 VAL A CA 1
ATOM 1503 C C . VAL A 1 206 ? 1.364 -3.841 -8.384 1.00 97.00 206 VAL A C 1
ATOM 1505 O O . VAL A 1 206 ? 1.386 -2.785 -7.759 1.00 97.00 206 VAL A O 1
ATOM 1508 N N . ARG A 1 207 ? 0.248 -4.548 -8.588 1.00 97.44 207 ARG A N 1
ATOM 1509 C CA . ARG A 1 207 ? -1.074 -4.190 -8.052 1.00 97.44 207 ARG A CA 1
ATOM 1510 C C . ARG A 1 207 ? -1.839 -5.433 -7.599 1.00 97.44 207 ARG A C 1
ATOM 1512 O O . ARG A 1 207 ? -1.720 -6.476 -8.233 1.00 97.44 207 ARG A O 1
ATOM 1519 N N . GLY A 1 208 ? -2.641 -5.325 -6.541 1.00 94.94 208 GLY A N 1
ATOM 1520 C CA . GLY A 1 208 ? -3.583 -6.367 -6.123 1.00 94.94 208 GLY A CA 1
ATOM 1521 C C . GLY A 1 208 ? -4.790 -5.807 -5.368 1.00 94.94 208 GLY A C 1
ATOM 1522 O O . GLY A 1 208 ? -4.657 -4.857 -4.603 1.00 94.94 208 GLY A O 1
ATOM 1523 N N . GLN A 1 209 ? -5.973 -6.383 -5.584 1.00 94.62 209 GLN A N 1
ATOM 1524 C CA . GLN A 1 209 ? -7.197 -5.994 -4.869 1.00 94.62 209 GLN A CA 1
ATOM 1525 C C . GLN A 1 209 ? -7.228 -6.589 -3.450 1.00 94.62 209 GLN A C 1
ATOM 1527 O O . GLN A 1 209 ? -6.712 -7.686 -3.236 1.00 94.62 209 GLN A O 1
ATOM 1532 N N . LEU A 1 210 ? -7.847 -5.895 -2.489 1.00 90.44 210 LEU A N 1
ATOM 1533 C CA . LEU A 1 210 ? -7.983 -6.380 -1.109 1.00 90.44 210 LEU A CA 1
ATOM 1534 C C . LEU A 1 210 ? -9.002 -7.526 -0.945 1.00 90.44 210 LEU A C 1
ATOM 1536 O O . LEU A 1 210 ? -8.909 -8.258 0.040 1.00 90.44 210 LEU A O 1
ATOM 1540 N N . ALA A 1 211 ? -9.943 -7.691 -1.884 1.00 83.81 211 ALA A N 1
ATOM 1541 C CA . ALA A 1 211 ? -10.896 -8.804 -1.959 1.00 83.81 211 ALA A CA 1
ATOM 1542 C C . ALA A 1 211 ? -11.273 -9.132 -3.413 1.00 83.81 211 ALA A C 1
ATOM 1544 O O . ALA A 1 211 ? -11.229 -8.206 -4.261 1.00 83.81 211 ALA A O 1
#

Radius of gyration: 17.36 Å; chains: 1; bounding box: 49×37×44 Å

Sequence (211 aa):
GGWESITYPKGTGANLHEYPKGTGENLHEYNAPPGGWGSVDYSKGGAAPAKCPEAPKMAGSPFTFTSYYEVKATPDQVVNGTTPTGGLAGASGLFKIGINSELNLICYNIEIYNFRGDYSSPAATATHIHEAAKGASGPPRIAFPNPVDVGNGVRRSVGCQQGPFKTGLLANGKDTADGFHISQIEKNPAGFFADTHSSLAVPGAVRGQLA

Organism: NCBI:txid1043004

Secondary structure (DSSP, 8-state):
---------TTTTS----PPTTSSTT----PPPTT-GGG--GGGSS---SSPPP----TT-SS--SEEEEEEEBGGG-EETTEE---STT-EEEEEEEEETTTTEEEEEEEEES--S----SSSSSEEEEE--TT----EEEEEPPPEEEETTEEEEEEEEESSP--S-EETTEETTTT--THHHHH-GGGEEEEEEETTEEEEEEEEE--